Protein AF-A0AAE3DG14-F1 (afdb_monomer)

Foldseek 3Di:
DDDDPDDDDDDDDPPPPDPPDWDAQDPVQVLQLLLVALPDDCRLVVLLVVLVDDDDLVVQLVVSQVSNAFDKDACRGVNDHPWIWTQHDQGIWTDDPRYDIDDDGSSRSSVSCNVCSVVVNSDDPVRVVVVVVVVVVLVVVQVQVVVQVVVCVVVVPFQAQEDDPQKTKGKDVSQVVCCVLQVWDWDWDQHPPVGTIIMTMDTNVCVVVSLVSLVVPAAKDKDADPVVRDTGTGSPDHPHPPD

pLDDT: mean 83.71, std 17.63, range [30.28, 97.88]

Solvent-accessible surface area (backbone atoms only — not comparable to full-atom values): 14055 Å² total; per-residue (Å²): 137,84,85,82,84,72,82,84,79,84,83,80,80,80,76,74,80,74,73,85,75,73,59,66,80,49,73,67,38,53,49,56,39,58,41,61,38,48,76,49,88,67,32,46,58,53,54,53,57,58,67,72,48,95,72,53,67,62,57,44,16,55,49,48,46,63,66,43,37,74,50,68,45,71,37,36,40,84,64,35,88,78,8,31,32,40,35,32,100,73,24,42,36,39,38,40,83,78,30,69,70,48,76,38,42,37,51,57,49,37,55,50,53,52,49,27,51,75,66,66,59,37,48,53,73,68,54,43,53,53,49,53,51,50,52,52,52,51,50,49,52,42,50,52,52,48,55,50,48,56,54,39,68,79,36,74,95,40,50,56,47,38,61,58,87,69,24,30,38,25,50,52,66,49,18,64,68,42,21,75,80,71,73,41,70,80,44,76,46,83,36,81,98,72,41,76,42,38,28,29,63,48,52,48,94,48,46,69,62,56,51,56,59,42,53,78,82,41,68,62,44,71,53,72,43,84,91,74,77,46,85,45,72,14,56,38,66,30,64,63,69,81,126

Secondary structure (DSSP, 8-state):
-----PPP-PPP--------------HHHHHHHHHTTTSSTTHHHHHHHHTTS---HHHHHHHHHHHH-SEEEES-STT-TT-EEEEETTEEEEE-TTS--EEE-HHHHHHHHHHHHHTT-SS-HHHHHHHHHHHHHHHHHHHHHHHHHHHHHHSTTS---EEETTEEEEEHHHHHHHHHHHT---EEEEETTTEEEEEEEEEGGGHHHHHHHHHHHS--EEEEETTTTEEEEESS-------

Sequence (243 aa):
MKDLSLPRKEYHSDMAAVPETGRFITGDEIAASLANGSGFEGGKARIYEFFQTPHTPKESADFLKKEYGIGGRTHAVSRESGSYEDHGSKGITLRKTGCADVQMNWSKVASRISELIRTNRYFTPDEQAAYDKAMEQDALRNAVYNDYNDVKAAHPDEIVLYQVGDFFELYGEDARAVADDLSLELTRRNLEGAGRVTMCGFPANELGEYVEKLREKHRIRTAWDEEKEEWYFSVVDVVAVLT

Structure (mmCIF, N/CA/C/O backbone):
data_AF-A0AAE3DG14-F1
#
_entry.id   AF-A0AAE3DG14-F1
#
loop_
_atom_site.group_PDB
_atom_site.id
_atom_site.type_symbol
_atom_site.label_atom_id
_atom_site.label_alt_id
_atom_site.label_comp_id
_atom_site.label_asym_id
_atom_site.label_entity_id
_atom_site.label_seq_id
_atom_site.pdbx_PDB_ins_code
_atom_site.Cartn_x
_atom_site.Cartn_y
_atom_site.Cartn_z
_atom_site.occupancy
_atom_site.B_iso_or_equiv
_atom_site.auth_seq_id
_atom_site.auth_comp_id
_atom_site.auth_asym_id
_atom_site.auth_atom_id
_atom_site.pdbx_PDB_model_num
ATOM 1 N N . MET A 1 1 ? 83.641 8.355 -18.522 1.00 46.03 1 MET A N 1
ATOM 2 C CA . MET A 1 1 ? 82.164 8.408 -18.497 1.00 46.03 1 MET A CA 1
ATOM 3 C C . MET A 1 1 ? 81.689 8.476 -19.938 1.00 46.03 1 MET A C 1
ATOM 5 O O . MET A 1 1 ? 82.072 9.413 -20.622 1.00 46.03 1 MET A O 1
ATOM 9 N N . LYS A 1 2 ? 80.998 7.443 -20.439 1.00 53.78 2 LYS A N 1
ATOM 10 C CA . LYS A 1 2 ? 80.397 7.441 -21.783 1.00 53.78 2 LYS A CA 1
ATOM 11 C C . LYS A 1 2 ? 78.941 7.861 -21.622 1.00 53.78 2 LYS A C 1
ATOM 13 O O . LYS A 1 2 ? 78.200 7.191 -20.912 1.00 53.78 2 LYS A O 1
ATOM 18 N N . ASP A 1 3 ? 78.607 8.991 -22.222 1.00 56.12 3 ASP A N 1
ATOM 19 C CA . ASP A 1 3 ? 77.282 9.597 -22.194 1.00 56.12 3 ASP A CA 1
ATOM 20 C C . ASP A 1 3 ? 76.300 8.734 -23.008 1.00 56.12 3 ASP A C 1
ATOM 22 O O . ASP A 1 3 ? 76.595 8.360 -24.146 1.00 56.12 3 ASP A O 1
ATOM 26 N N . LEU A 1 4 ? 75.175 8.341 -22.406 1.00 61.09 4 LEU A N 1
ATOM 27 C CA . LEU A 1 4 ? 74.156 7.488 -23.028 1.00 61.09 4 LEU A CA 1
ATOM 28 C C . LEU A 1 4 ? 73.087 8.378 -23.674 1.00 61.09 4 LEU A C 1
ATOM 30 O O . LEU A 1 4 ? 72.027 8.610 -23.096 1.00 61.09 4 LEU A O 1
ATOM 34 N N . SER A 1 5 ? 73.345 8.865 -24.889 1.00 68.00 5 SER A N 1
ATOM 35 C CA . SER A 1 5 ? 72.339 9.567 -25.692 1.00 68.00 5 SER A CA 1
ATOM 36 C C . SER A 1 5 ? 71.412 8.572 -26.402 1.00 68.00 5 SER A C 1
ATOM 38 O O . SER A 1 5 ? 71.561 8.261 -27.583 1.00 68.00 5 SER A O 1
ATOM 40 N N . LEU A 1 6 ? 70.429 8.040 -25.674 1.00 71.50 6 LEU A N 1
ATOM 41 C CA . LEU A 1 6 ? 69.348 7.282 -26.305 1.00 71.50 6 LEU A CA 1
ATOM 42 C C . LEU A 1 6 ? 68.326 8.247 -26.933 1.00 71.50 6 LEU A C 1
ATOM 44 O O . LEU A 1 6 ? 67.883 9.183 -26.260 1.00 71.50 6 LEU A O 1
ATOM 48 N N . PRO A 1 7 ? 67.925 8.039 -28.202 1.00 70.62 7 PRO A N 1
ATOM 49 C CA . PRO A 1 7 ? 66.930 8.880 -28.847 1.00 70.62 7 PRO A CA 1
ATOM 50 C C . PRO A 1 7 ? 65.567 8.700 -28.177 1.00 70.62 7 PRO A C 1
ATOM 52 O O . PRO A 1 7 ? 65.123 7.585 -27.887 1.00 70.62 7 PRO A O 1
ATOM 55 N N . ARG A 1 8 ? 64.899 9.825 -27.924 1.00 67.69 8 ARG A N 1
ATOM 56 C CA . ARG A 1 8 ? 63.583 9.869 -27.292 1.00 67.69 8 ARG A CA 1
ATOM 57 C C . ARG A 1 8 ? 62.559 9.264 -28.255 1.00 67.69 8 ARG A C 1
ATOM 59 O O . ARG A 1 8 ? 62.394 9.749 -29.369 1.00 67.69 8 ARG A O 1
ATOM 66 N N . LYS A 1 9 ? 61.901 8.184 -27.834 1.00 73.94 9 LYS A N 1
ATOM 67 C CA . LYS A 1 9 ? 60.849 7.524 -28.610 1.00 73.94 9 LYS A CA 1
ATOM 68 C C . LYS A 1 9 ? 59.532 8.247 -28.341 1.00 73.94 9 LYS A C 1
ATOM 70 O O . LYS A 1 9 ? 59.025 8.189 -27.222 1.00 73.94 9 LYS A O 1
ATOM 75 N N . GLU A 1 10 ? 59.021 8.964 -29.333 1.00 65.50 10 GLU A N 1
ATOM 76 C CA . GLU A 1 10 ? 57.690 9.565 -29.261 1.00 65.50 10 GLU A CA 1
ATOM 77 C C . GLU A 1 10 ? 56.638 8.461 -29.391 1.00 65.50 10 GLU A C 1
ATOM 79 O O . GLU A 1 10 ? 56.657 7.660 -30.327 1.00 65.50 10 GLU A O 1
ATOM 84 N N . TYR A 1 11 ? 55.759 8.381 -28.395 1.00 65.62 11 TYR A N 1
ATOM 85 C CA . TYR A 1 11 ? 54.591 7.513 -28.415 1.00 65.62 11 TYR A CA 1
ATOM 86 C C . TYR A 1 11 ? 53.390 8.373 -28.789 1.00 65.62 11 TYR A C 1
ATOM 88 O O . TYR A 1 11 ? 53.024 9.281 -28.045 1.00 65.62 11 TYR A O 1
ATOM 96 N N . HIS A 1 12 ? 52.775 8.073 -29.927 1.00 65.69 12 HIS A N 1
ATOM 97 C CA . HIS A 1 12 ? 51.471 8.606 -30.296 1.00 65.69 12 HIS A CA 1
ATOM 98 C C . HIS A 1 12 ? 50.426 7.535 -29.984 1.00 65.69 12 HIS A C 1
ATOM 100 O O . HIS A 1 12 ? 50.570 6.390 -30.413 1.00 65.69 12 HIS A O 1
ATOM 106 N N . SER A 1 13 ? 49.400 7.881 -29.203 1.00 64.88 13 SER A N 1
ATOM 107 C CA . SER A 1 13 ? 48.199 7.054 -29.118 1.00 64.88 13 SER A CA 1
ATOM 108 C C . SER A 1 13 ? 47.251 7.506 -30.220 1.00 64.88 13 SER A C 1
ATOM 110 O O . SER A 1 13 ? 46.653 8.579 -30.114 1.00 64.88 13 SER A O 1
ATOM 112 N N . ASP A 1 14 ? 47.085 6.694 -31.257 1.00 67.94 14 ASP A N 1
ATOM 113 C CA . ASP A 1 14 ? 45.924 6.836 -32.124 1.00 67.94 14 ASP A CA 1
ATOM 114 C C . ASP A 1 14 ? 44.712 6.410 -31.294 1.00 67.94 14 ASP A C 1
ATOM 116 O O . ASP A 1 14 ? 44.492 5.225 -31.038 1.00 67.94 14 ASP A O 1
ATOM 120 N N . MET A 1 15 ? 43.965 7.389 -30.779 1.00 65.50 15 MET A N 1
ATOM 121 C CA . MET A 1 15 ? 42.672 7.135 -30.152 1.00 65.50 15 MET A CA 1
ATOM 122 C C . MET A 1 15 ? 41.780 6.521 -31.228 1.00 65.50 15 MET A C 1
ATOM 124 O O . MET A 1 15 ? 41.302 7.229 -32.114 1.00 65.50 15 MET A O 1
ATOM 128 N N . ALA A 1 16 ? 41.598 5.199 -31.192 1.00 70.25 16 ALA A N 1
ATOM 129 C CA . ALA A 1 16 ? 40.664 4.521 -32.073 1.00 70.25 16 ALA A CA 1
ATOM 130 C C . ALA A 1 16 ? 39.295 5.193 -31.913 1.00 70.25 16 ALA A C 1
ATOM 132 O O . ALA A 1 16 ? 38.752 5.239 -30.806 1.00 70.25 16 ALA A O 1
ATOM 133 N N . ALA A 1 17 ? 38.769 5.760 -33.000 1.00 66.56 17 ALA A N 1
ATOM 134 C CA . ALA A 1 17 ? 37.446 6.358 -32.997 1.00 66.56 17 ALA A CA 1
ATOM 135 C C . ALA A 1 17 ? 36.445 5.271 -32.592 1.00 66.56 17 ALA A C 1
ATOM 137 O O . ALA A 1 17 ? 36.254 4.290 -33.315 1.00 66.56 17 ALA A O 1
ATOM 138 N N . VAL A 1 18 ? 35.855 5.415 -31.404 1.00 62.72 18 VAL A N 1
ATOM 139 C CA . VAL A 1 18 ? 34.768 4.544 -30.966 1.00 62.72 18 VAL A CA 1
ATOM 140 C C . VAL A 1 18 ? 33.638 4.756 -31.974 1.00 62.72 18 VAL A C 1
ATOM 142 O O . VAL A 1 18 ? 33.253 5.909 -32.184 1.00 62.72 18 VAL A O 1
ATOM 145 N N . PRO A 1 19 ? 33.144 3.705 -32.654 1.00 61.31 19 PRO A N 1
ATOM 146 C CA . PRO A 1 19 ? 32.059 3.869 -33.611 1.00 61.31 19 PRO A CA 1
ATOM 147 C C . PRO A 1 19 ? 30.872 4.532 -32.913 1.00 61.31 19 PRO A C 1
ATOM 149 O O . PRO A 1 19 ? 30.590 4.216 -31.755 1.00 61.31 19 PRO A O 1
ATOM 152 N N . GLU A 1 20 ? 30.180 5.442 -33.602 1.00 61.69 20 GLU A N 1
ATOM 153 C CA . GLU A 1 20 ? 28.949 6.039 -33.086 1.00 61.69 20 GLU A CA 1
ATOM 154 C C . GLU A 1 20 ? 27.927 4.920 -32.845 1.00 61.69 20 GLU A C 1
ATOM 156 O O . GLU A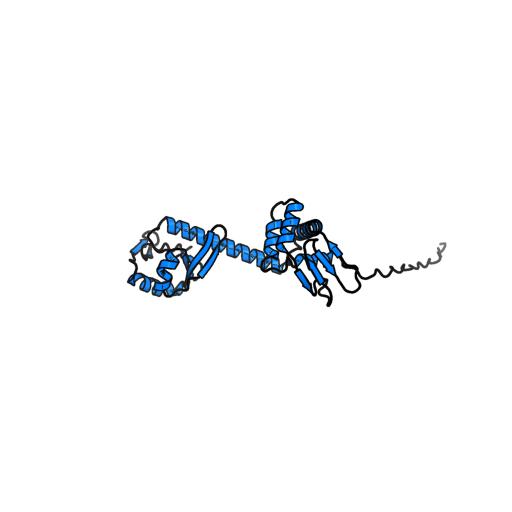 1 20 ? 27.264 4.434 -33.762 1.00 61.69 20 GLU A O 1
ATOM 161 N N . THR A 1 21 ? 27.823 4.450 -31.602 1.00 62.59 21 THR A N 1
ATOM 162 C CA . THR A 1 21 ? 26.746 3.556 -31.189 1.00 62.59 21 THR A CA 1
ATOM 163 C C . THR A 1 21 ? 25.443 4.322 -31.350 1.00 62.59 21 THR A C 1
ATOM 165 O O . THR A 1 21 ? 25.214 5.306 -30.646 1.00 62.59 21 THR A O 1
ATOM 168 N N . GLY A 1 22 ? 24.598 3.885 -32.288 1.00 72.44 22 GLY A N 1
ATOM 169 C CA . GLY A 1 22 ? 23.254 4.432 -32.46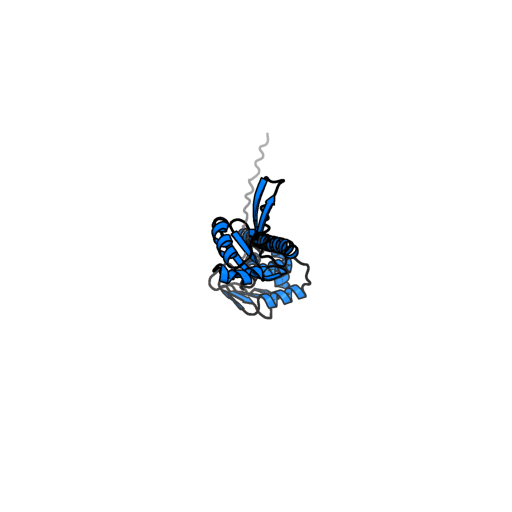0 1.00 72.44 22 GLY A CA 1
ATOM 170 C C . GLY A 1 22 ? 22.485 4.444 -31.135 1.00 72.44 22 GLY A C 1
ATOM 171 O O . GLY A 1 22 ? 22.757 3.638 -30.243 1.00 72.44 22 GLY A O 1
ATOM 172 N N . ARG A 1 23 ? 21.535 5.375 -30.984 1.00 84.31 23 ARG A N 1
ATOM 173 C CA . ARG A 1 23 ? 20.743 5.502 -29.750 1.00 84.31 23 ARG A CA 1
ATOM 174 C C . ARG A 1 23 ? 20.035 4.170 -29.454 1.00 84.31 23 ARG A C 1
ATOM 176 O O . ARG A 1 23 ? 19.433 3.562 -30.337 1.00 84.31 23 ARG A O 1
ATOM 183 N N . PHE A 1 24 ? 20.099 3.714 -28.207 1.00 90.69 24 PHE A N 1
ATOM 184 C CA . PHE A 1 24 ? 19.393 2.523 -27.735 1.00 90.69 24 PHE A CA 1
ATOM 185 C C . PHE A 1 24 ? 18.803 2.770 -26.345 1.00 90.69 24 PHE A C 1
ATOM 187 O O . PHE A 1 24 ? 19.199 3.709 -25.654 1.00 90.69 24 PHE A O 1
ATOM 194 N N . ILE A 1 25 ? 17.830 1.946 -25.952 1.00 93.25 25 ILE A N 1
ATOM 195 C CA . ILE A 1 25 ? 17.260 1.970 -24.602 1.00 93.25 25 ILE A CA 1
ATOM 196 C C . ILE A 1 25 ? 18.164 1.137 -23.687 1.00 93.25 25 ILE A C 1
ATOM 198 O O . ILE A 1 25 ? 18.341 -0.065 -23.893 1.00 93.25 25 ILE A O 1
ATOM 202 N N . THR A 1 26 ? 18.752 1.783 -22.688 1.00 94.31 26 THR A N 1
ATOM 203 C CA . THR A 1 26 ? 19.715 1.188 -21.756 1.00 94.31 26 THR A CA 1
ATOM 204 C C . THR A 1 26 ? 19.048 0.323 -20.681 1.00 94.31 26 THR A C 1
ATOM 206 O O . THR A 1 26 ? 17.845 0.396 -20.430 1.00 94.31 26 THR A O 1
ATOM 209 N N . GLY A 1 27 ? 19.849 -0.506 -20.002 1.00 93.44 27 GLY A N 1
ATOM 210 C CA . GLY A 1 27 ? 19.376 -1.319 -18.879 1.00 93.44 27 GLY A CA 1
ATOM 211 C C . GLY A 1 27 ? 18.807 -0.488 -17.728 1.00 93.44 27 GLY A C 1
ATOM 212 O O . GLY A 1 27 ? 17.782 -0.873 -17.167 1.00 93.44 27 GLY A O 1
ATOM 213 N N . ASP A 1 28 ? 19.425 0.656 -17.425 1.00 93.00 28 ASP A N 1
ATOM 214 C CA . ASP A 1 28 ? 18.963 1.562 -16.371 1.00 93.00 28 ASP A CA 1
ATOM 215 C C . ASP A 1 28 ? 17.667 2.282 -16.752 1.00 93.00 28 ASP A C 1
ATOM 217 O O . ASP A 1 28 ? 16.802 2.470 -15.902 1.00 93.00 28 ASP A O 1
ATOM 221 N N . GLU A 1 29 ? 17.467 2.608 -18.031 1.00 95.06 29 GLU A N 1
ATOM 222 C CA . GLU A 1 29 ? 16.189 3.147 -18.509 1.00 95.06 29 GLU A CA 1
ATOM 223 C C . GLU A 1 29 ? 15.052 2.133 -18.383 1.00 95.06 29 GLU A C 1
ATOM 225 O O . GLU A 1 29 ? 13.954 2.483 -17.950 1.00 95.06 29 GLU A O 1
ATOM 230 N N . ILE A 1 30 ? 15.318 0.865 -18.713 1.00 95.88 30 ILE A N 1
ATOM 231 C CA . ILE A 1 30 ? 14.354 -0.222 -18.509 1.00 95.88 30 ILE A CA 1
ATOM 232 C C . ILE A 1 30 ? 14.044 -0.365 -17.015 1.00 95.88 30 ILE A C 1
ATOM 234 O O . ILE A 1 30 ? 12.879 -0.464 -16.639 1.00 95.88 30 ILE A O 1
ATOM 238 N N . ALA A 1 31 ? 15.076 -0.372 -16.167 1.00 95.88 31 ALA A N 1
ATOM 239 C CA . ALA A 1 31 ? 14.922 -0.474 -14.720 1.00 95.88 31 ALA A CA 1
ATOM 240 C C . ALA A 1 31 ? 14.071 0.670 -14.155 1.00 95.88 31 ALA A C 1
ATOM 242 O O . ALA A 1 31 ? 13.126 0.411 -13.416 1.00 95.88 31 ALA A O 1
ATOM 243 N N . ALA A 1 32 ? 14.356 1.910 -14.559 1.00 94.12 32 ALA A N 1
ATOM 244 C CA . ALA A 1 32 ? 13.599 3.085 -14.149 1.00 94.12 32 ALA A CA 1
ATOM 245 C C . ALA A 1 32 ? 12.132 3.010 -14.598 1.00 94.12 32 ALA A C 1
ATOM 247 O O . ALA A 1 32 ? 11.248 3.355 -13.820 1.00 94.12 32 ALA A O 1
ATOM 248 N N . SER A 1 33 ? 11.859 2.520 -15.816 1.00 94.88 33 SER A N 1
ATOM 249 C CA . SER A 1 33 ? 10.485 2.321 -16.302 1.00 94.88 33 SER A CA 1
ATOM 250 C C . SER A 1 33 ? 9.725 1.329 -15.420 1.00 94.88 33 SER A C 1
ATOM 252 O O . SER A 1 33 ? 8.648 1.648 -14.921 1.00 94.88 33 SER A O 1
ATOM 254 N N . LEU A 1 34 ? 10.321 0.158 -15.156 1.00 95.69 34 LEU A N 1
ATOM 255 C CA . LEU A 1 34 ? 9.708 -0.903 -14.349 1.00 95.69 34 LEU A CA 1
ATOM 256 C C . LEU A 1 34 ? 9.521 -0.498 -12.881 1.00 95.69 34 LEU A C 1
ATOM 258 O O . LEU A 1 34 ? 8.508 -0.842 -12.276 1.00 95.69 34 LEU A O 1
ATOM 262 N N . ALA A 1 35 ? 10.457 0.270 -12.322 1.00 95.31 35 ALA A N 1
ATOM 263 C CA . ALA A 1 35 ? 10.373 0.801 -10.965 1.00 95.31 35 ALA A CA 1
ATOM 264 C C . ALA A 1 35 ? 9.209 1.793 -10.773 1.00 95.31 35 ALA A C 1
ATOM 266 O O . ALA A 1 35 ? 8.832 2.076 -9.642 1.00 95.31 35 ALA A O 1
ATOM 267 N N . ASN A 1 36 ? 8.569 2.293 -11.837 1.00 92.56 36 ASN A N 1
ATOM 268 C CA . ASN A 1 36 ? 7.348 3.102 -11.709 1.00 92.56 36 ASN A CA 1
ATOM 269 C C . ASN A 1 36 ? 6.086 2.264 -11.403 1.00 92.56 36 ASN A C 1
ATOM 271 O O . ASN A 1 36 ? 4.989 2.822 -11.319 1.00 92.56 36 ASN A O 1
ATOM 275 N N . GLY A 1 37 ? 6.210 0.938 -11.274 1.00 94.00 37 GLY A N 1
ATOM 276 C CA . GLY A 1 37 ? 5.105 0.026 -10.971 1.00 94.00 37 GLY A CA 1
ATOM 277 C C . GLY A 1 37 ? 4.084 -0.099 -12.105 1.00 94.00 37 GLY A C 1
ATOM 278 O O . GLY A 1 37 ? 4.352 0.277 -13.246 1.00 94.00 37 GLY A O 1
ATOM 279 N N . SER A 1 38 ? 2.893 -0.619 -11.800 1.00 93.38 38 SER A N 1
ATOM 280 C CA . SER A 1 38 ? 1.833 -0.884 -12.788 1.00 93.38 38 SER A CA 1
ATOM 281 C C . SER A 1 38 ? 1.088 0.358 -13.287 1.00 93.38 38 SER A C 1
ATOM 283 O O . SER A 1 38 ? 0.399 0.290 -14.298 1.00 93.38 38 SER A O 1
ATOM 285 N N . GLY A 1 39 ? 1.228 1.500 -12.608 1.00 89.56 39 GLY A N 1
ATOM 286 C CA . GLY A 1 39 ? 0.459 2.717 -12.899 1.00 89.56 39 GLY A CA 1
ATOM 287 C C . GLY A 1 39 ? -0.926 2.761 -12.240 1.00 89.56 39 GLY A C 1
ATOM 288 O O . GLY A 1 39 ? -1.592 3.788 -12.320 1.00 89.56 39 GLY A O 1
ATOM 289 N N . PHE A 1 40 ? -1.338 1.695 -11.546 1.00 91.31 40 PHE A N 1
ATOM 290 C CA . PHE A 1 40 ? -2.517 1.704 -10.679 1.00 91.31 40 PHE A CA 1
ATOM 291 C C . PHE A 1 40 ? -2.181 2.220 -9.280 1.00 91.31 40 PHE A C 1
ATOM 293 O O . PHE A 1 40 ? -1.075 2.017 -8.771 1.00 91.31 40 PHE A O 1
ATOM 300 N N . GLU A 1 41 ? -3.171 2.826 -8.625 1.00 90.62 41 GLU A N 1
ATOM 301 C CA . GLU A 1 41 ? -3.070 3.237 -7.225 1.00 90.62 41 GLU A CA 1
ATOM 302 C C . GLU A 1 41 ? -2.707 2.038 -6.331 1.00 90.62 41 GLU A C 1
ATOM 304 O O . GLU A 1 41 ? -3.275 0.944 -6.446 1.00 90.62 41 GLU A O 1
ATOM 309 N N . GLY A 1 42 ? -1.679 2.217 -5.497 1.00 90.94 42 GLY A N 1
ATOM 310 C CA . GLY A 1 42 ? -1.107 1.162 -4.654 1.00 90.94 42 GLY A CA 1
ATOM 311 C C . GLY A 1 42 ? -0.430 0.008 -5.410 1.00 90.94 42 GLY A C 1
ATOM 312 O O . GLY A 1 42 ? 0.109 -0.895 -4.777 1.00 90.94 42 GLY A O 1
ATOM 313 N N . GLY A 1 43 ? -0.414 0.010 -6.748 1.00 94.25 43 GLY A N 1
ATOM 314 C CA . GLY A 1 43 ? 0.094 -1.113 -7.543 1.00 94.25 43 GLY A CA 1
ATOM 315 C C . GLY A 1 43 ? 1.587 -1.358 -7.364 1.00 94.25 43 GLY A C 1
ATOM 316 O O . GLY A 1 43 ? 2.039 -2.498 -7.331 1.00 94.25 43 GLY A O 1
ATOM 317 N N . LYS A 1 44 ? 2.363 -0.292 -7.145 1.00 95.25 44 LYS A N 1
ATOM 318 C CA . LYS A 1 44 ? 3.789 -0.411 -6.829 1.00 95.25 44 LYS A CA 1
ATOM 319 C C . LYS A 1 44 ? 4.028 -1.164 -5.514 1.00 95.25 44 LYS A C 1
ATOM 321 O O . LYS A 1 44 ? 4.866 -2.061 -5.498 1.00 95.25 44 LYS A O 1
ATOM 326 N N . ALA A 1 45 ? 3.263 -0.847 -4.466 1.00 94.69 45 ALA A N 1
ATOM 327 C CA . ALA A 1 45 ? 3.333 -1.527 -3.172 1.00 94.69 45 ALA A CA 1
ATOM 328 C C . ALA A 1 45 ? 2.890 -2.993 -3.278 1.00 94.69 45 ALA A C 1
ATOM 330 O O . ALA A 1 45 ? 3.621 -3.866 -2.831 1.00 94.69 45 ALA A O 1
ATOM 331 N N . ARG A 1 46 ? 1.781 -3.283 -3.978 1.00 95.44 46 ARG A N 1
ATOM 332 C CA . ARG A 1 46 ? 1.326 -4.669 -4.211 1.00 95.44 46 ARG A CA 1
ATOM 333 C C . ARG A 1 46 ? 2.359 -5.523 -4.943 1.00 95.44 46 ARG A C 1
ATOM 335 O O . ARG A 1 46 ? 2.540 -6.689 -4.613 1.00 95.44 46 ARG A O 1
ATOM 342 N N . ILE A 1 47 ? 3.037 -4.958 -5.947 1.00 97.25 47 ILE A N 1
ATOM 343 C CA . ILE A 1 47 ? 4.133 -5.656 -6.633 1.00 97.25 47 ILE A CA 1
ATOM 344 C C . ILE A 1 47 ? 5.274 -5.923 -5.656 1.00 97.25 47 ILE A C 1
ATOM 346 O O . ILE A 1 47 ? 5.776 -7.039 -5.610 1.00 97.25 47 ILE A O 1
ATOM 350 N N . TYR A 1 48 ? 5.686 -4.917 -4.887 1.00 96.44 48 TYR A N 1
ATOM 351 C CA . TYR A 1 48 ? 6.756 -5.083 -3.912 1.00 96.44 48 TYR A CA 1
ATOM 352 C C . TYR A 1 48 ? 6.434 -6.188 -2.901 1.00 96.44 48 TYR A C 1
ATOM 354 O O . TYR A 1 48 ? 7.223 -7.115 -2.760 1.00 96.44 48 TYR A O 1
ATOM 362 N N . GLU A 1 49 ? 5.250 -6.130 -2.289 1.00 94.88 49 GLU A N 1
ATOM 363 C CA . GLU A 1 49 ? 4.735 -7.100 -1.321 1.00 94.88 49 GLU A CA 1
ATOM 364 C C . GLU A 1 49 ? 4.685 -8.521 -1.894 1.00 94.88 49 GLU A C 1
ATOM 366 O O . GLU A 1 49 ? 5.226 -9.443 -1.289 1.00 94.88 49 GLU A O 1
ATOM 371 N N . PHE A 1 50 ? 4.121 -8.698 -3.095 1.00 96.69 50 PHE A N 1
ATOM 372 C CA . PHE A 1 50 ? 4.060 -10.004 -3.754 1.00 96.69 50 PHE A CA 1
ATOM 373 C C . PHE A 1 50 ? 5.454 -10.631 -3.881 1.00 96.69 50 PHE A C 1
ATOM 375 O O . PHE A 1 50 ? 5.666 -11.791 -3.553 1.00 96.69 50 PHE A O 1
ATOM 382 N N . PHE A 1 51 ? 6.452 -9.856 -4.302 1.00 96.50 51 PHE A N 1
ATOM 383 C CA . PHE A 1 51 ? 7.812 -10.368 -4.480 1.00 96.50 51 PHE A CA 1
ATOM 384 C C . PHE A 1 51 ? 8.604 -10.550 -3.171 1.00 96.50 51 PHE A C 1
ATOM 386 O O . PHE A 1 51 ? 9.737 -11.033 -3.242 1.00 96.50 51 PHE A O 1
ATOM 393 N N . GLN A 1 52 ? 8.038 -10.230 -2.000 1.00 92.69 52 GLN A N 1
ATOM 394 C CA . GLN A 1 52 ? 8.651 -10.573 -0.709 1.00 92.69 52 GLN A CA 1
ATOM 395 C C . GLN A 1 52 ? 8.570 -12.068 -0.400 1.00 92.69 52 GLN A C 1
ATOM 397 O O . GLN A 1 52 ? 9.398 -12.589 0.350 1.00 92.69 52 GLN A O 1
ATOM 402 N N . THR A 1 53 ? 7.602 -12.779 -0.987 1.00 93.56 53 THR A N 1
ATOM 403 C CA . THR A 1 53 ? 7.474 -14.227 -0.819 1.00 93.56 53 THR A CA 1
ATOM 404 C C . THR A 1 53 ? 8.004 -14.996 -2.034 1.00 93.56 53 THR A C 1
ATOM 406 O O . THR A 1 53 ? 7.965 -14.495 -3.161 1.00 93.56 53 THR A O 1
ATOM 409 N N . PRO A 1 54 ? 8.538 -16.221 -1.855 1.00 93.50 54 PRO A N 1
ATOM 410 C CA . PRO A 1 54 ? 8.999 -17.027 -2.979 1.00 93.50 54 PRO A CA 1
ATOM 411 C C . PRO A 1 54 ? 7.848 -17.418 -3.915 1.00 93.50 54 PRO A C 1
ATOM 413 O O . PRO A 1 54 ? 6.850 -17.987 -3.479 1.00 93.50 54 PRO A O 1
ATOM 416 N N . HIS A 1 55 ? 8.036 -17.194 -5.216 1.00 94.81 55 HIS A N 1
ATOM 417 C CA . HIS A 1 55 ? 7.077 -17.553 -6.261 1.00 94.81 55 HIS A CA 1
ATOM 418 C C . HIS A 1 55 ? 7.759 -18.232 -7.442 1.00 94.81 55 HIS A C 1
ATOM 420 O O . HIS A 1 55 ? 8.935 -18.000 -7.738 1.00 94.81 55 HIS A O 1
ATOM 426 N N . THR A 1 56 ? 7.003 -19.054 -8.165 1.00 95.81 56 THR A N 1
ATOM 427 C CA . THR A 1 56 ? 7.468 -19.598 -9.439 1.00 95.81 56 THR A CA 1
ATOM 428 C C . THR A 1 56 ? 7.485 -18.509 -10.521 1.00 95.81 56 THR A C 1
ATOM 430 O O . THR A 1 56 ? 6.658 -17.593 -10.503 1.00 95.81 56 THR A O 1
ATOM 433 N N . PRO A 1 57 ? 8.346 -18.628 -11.553 1.00 94.38 57 PRO A N 1
ATOM 434 C CA . PRO A 1 57 ? 8.372 -17.665 -12.658 1.00 94.38 57 PRO A CA 1
ATOM 435 C C . PRO A 1 57 ? 7.026 -17.492 -13.374 1.00 94.38 57 PRO A C 1
ATOM 437 O O . PRO A 1 57 ? 6.763 -16.437 -13.950 1.00 94.38 57 PRO A O 1
ATOM 440 N N . LYS A 1 58 ? 6.179 -18.531 -13.360 1.00 95.88 58 LYS A N 1
ATOM 441 C CA . LYS A 1 58 ? 4.836 -18.486 -13.939 1.00 95.88 58 LYS A CA 1
ATOM 442 C C . LYS A 1 58 ? 3.888 -17.652 -13.082 1.00 95.88 58 LYS A C 1
ATOM 444 O O . LYS A 1 58 ? 3.233 -16.771 -13.623 1.00 95.88 58 LYS A O 1
ATOM 449 N N . GLU A 1 59 ? 3.856 -17.885 -11.772 1.00 97.50 59 GLU A N 1
ATOM 450 C CA . GLU A 1 59 ? 3.014 -17.118 -10.845 1.00 97.50 59 GLU A CA 1
ATOM 451 C C . GLU A 1 59 ? 3.372 -15.634 -10.872 1.00 97.50 59 GLU A C 1
ATOM 453 O O . GLU A 1 59 ? 2.483 -14.799 -11.007 1.00 97.50 59 GLU A O 1
ATOM 458 N N . SER A 1 60 ? 4.667 -15.300 -10.852 1.00 97.50 60 SER A N 1
ATOM 459 C CA . SER A 1 60 ? 5.114 -13.910 -10.963 1.00 97.50 60 SER A CA 1
ATOM 460 C C . SER A 1 60 ? 4.710 -13.268 -12.292 1.00 97.50 60 SER A C 1
ATOM 462 O O . SER A 1 60 ? 4.284 -12.116 -12.320 1.00 97.50 60 SER A O 1
ATOM 464 N N . ALA A 1 61 ? 4.816 -14.001 -13.404 1.00 97.38 61 ALA A N 1
ATOM 465 C CA . ALA A 1 61 ? 4.406 -13.504 -14.714 1.00 97.38 61 ALA A CA 1
ATOM 466 C C . ALA A 1 61 ? 2.884 -13.290 -14.806 1.00 97.38 61 ALA A C 1
ATOM 468 O O . ALA A 1 61 ? 2.441 -12.259 -15.316 1.00 97.38 61 ALA A O 1
ATOM 469 N N . ASP A 1 62 ? 2.091 -14.239 -14.307 1.00 97.81 62 ASP A N 1
ATOM 470 C CA . ASP A 1 62 ? 0.627 -14.177 -14.322 1.00 97.81 62 ASP A CA 1
ATOM 471 C C . ASP A 1 62 ? 0.101 -13.070 -13.392 1.00 97.81 62 ASP A C 1
ATOM 473 O O . ASP A 1 62 ? -0.801 -12.321 -13.779 1.00 97.81 62 ASP A O 1
ATOM 477 N N . PHE A 1 63 ? 0.709 -12.906 -12.211 1.00 97.88 63 PHE A N 1
ATOM 478 C CA . PHE A 1 63 ? 0.427 -11.801 -11.294 1.00 97.88 63 PHE A CA 1
ATOM 479 C C . PHE A 1 63 ? 0.689 -10.450 -11.961 1.00 97.88 63 PHE A C 1
ATOM 481 O O . PHE A 1 63 ? -0.222 -9.629 -12.051 1.00 97.88 63 PHE A O 1
ATOM 488 N N . LEU A 1 64 ? 1.894 -10.237 -12.504 1.00 97.75 64 LEU A N 1
ATOM 489 C CA . LEU A 1 64 ? 2.250 -8.969 -13.146 1.00 97.75 64 LEU A CA 1
ATOM 490 C C . LEU A 1 64 ? 1.356 -8.660 -14.346 1.00 97.75 64 LEU A C 1
ATOM 492 O O . LEU A 1 64 ? 0.932 -7.523 -14.518 1.00 97.75 64 LEU A O 1
ATOM 496 N N . LYS A 1 65 ? 1.005 -9.671 -15.144 1.00 96.94 65 LYS A N 1
ATOM 497 C CA . LYS A 1 65 ? 0.065 -9.508 -16.256 1.00 96.94 65 LYS A CA 1
ATOM 498 C C . LYS A 1 65 ? -1.300 -9.001 -15.792 1.00 96.94 65 LYS A C 1
ATOM 500 O O . LYS A 1 65 ? -1.902 -8.173 -16.473 1.00 96.94 65 LYS A O 1
ATOM 505 N N . LYS A 1 66 ? -1.804 -9.505 -14.663 1.00 96.62 66 LYS A N 1
ATOM 506 C CA . LYS A 1 66 ? -3.068 -9.052 -14.071 1.00 96.62 66 LYS A CA 1
ATOM 507 C C . LYS A 1 66 ? -2.936 -7.652 -13.470 1.00 96.62 66 LYS A C 1
ATOM 509 O O . LYS A 1 66 ? -3.821 -6.832 -13.677 1.00 96.62 66 LYS A O 1
ATOM 514 N N . GLU A 1 67 ? -1.842 -7.399 -12.760 1.00 96.62 67 GLU A N 1
ATOM 515 C CA . GLU A 1 67 ? -1.576 -6.151 -12.041 1.00 96.62 67 GLU A CA 1
ATOM 516 C C . GLU A 1 67 ? -1.346 -4.964 -12.990 1.00 96.62 67 GLU A C 1
ATOM 518 O O . GLU A 1 67 ? -1.821 -3.869 -12.720 1.00 96.62 67 GLU A O 1
ATOM 523 N N . TYR A 1 68 ? -0.667 -5.171 -14.122 1.00 95.50 68 TYR A N 1
ATOM 524 C CA . TYR A 1 68 ? -0.499 -4.153 -15.168 1.00 95.50 68 TYR A CA 1
ATOM 525 C C . TYR A 1 68 ? -1.704 -4.052 -16.113 1.00 95.50 68 TYR A C 1
ATOM 527 O O . TYR A 1 68 ? -1.988 -2.981 -16.636 1.00 95.50 68 TYR A O 1
ATOM 535 N N . GLY A 1 69 ? -2.417 -5.150 -16.376 1.00 94.69 69 GLY A N 1
ATOM 536 C CA . GLY A 1 69 ? -3.555 -5.140 -17.295 1.00 94.69 69 GLY A CA 1
ATOM 537 C C . GLY A 1 69 ? -3.176 -4.752 -18.733 1.00 94.69 69 GLY A C 1
ATOM 538 O O . GLY A 1 69 ? -2.163 -5.202 -19.275 1.00 94.69 69 GLY A O 1
ATOM 539 N N . ILE A 1 70 ? -4.037 -3.962 -19.382 1.00 93.31 70 ILE A N 1
ATOM 540 C CA . ILE A 1 70 ? -3.810 -3.414 -20.725 1.00 93.31 70 ILE A CA 1
ATOM 541 C C . ILE A 1 70 ? -3.783 -1.898 -20.611 1.00 93.31 70 ILE A C 1
ATOM 543 O O . ILE A 1 70 ? -4.758 -1.296 -20.164 1.00 93.31 70 ILE A O 1
ATOM 547 N N . GLY A 1 71 ? -2.696 -1.292 -21.061 1.00 93.62 71 GLY A N 1
ATOM 548 C CA . GLY A 1 71 ? -2.502 0.138 -20.923 1.00 93.62 71 GLY A CA 1
ATOM 549 C C . GLY A 1 71 ? -1.115 0.569 -21.360 1.00 93.62 71 GLY A C 1
ATOM 550 O O . GLY A 1 71 ? -0.401 -0.142 -22.067 1.00 93.62 71 GLY A O 1
ATOM 551 N N . GLY A 1 72 ? -0.749 1.771 -20.949 1.00 92.88 72 GLY A N 1
ATOM 552 C CA . GLY A 1 72 ? 0.545 2.344 -21.245 1.00 92.88 72 GLY A CA 1
ATOM 553 C C . GLY A 1 72 ? 0.683 3.737 -20.660 1.00 92.88 72 GLY A C 1
ATOM 554 O O . GLY A 1 72 ? -0.279 4.313 -20.148 1.00 92.88 72 GLY A O 1
ATOM 555 N N . ARG A 1 73 ? 1.889 4.289 -20.738 1.00 92.38 73 ARG A N 1
ATOM 556 C CA . ARG A 1 73 ? 2.178 5.654 -20.298 1.00 92.38 73 ARG A CA 1
ATOM 557 C C . ARG A 1 73 ? 3.149 6.340 -21.246 1.00 92.38 73 ARG A C 1
ATOM 559 O O . ARG A 1 73 ? 3.981 5.702 -21.888 1.00 92.38 73 ARG A O 1
ATOM 566 N N . THR A 1 74 ? 3.037 7.659 -21.317 1.00 92.44 74 THR A N 1
ATOM 567 C CA . THR A 1 74 ? 3.966 8.514 -22.067 1.00 92.44 74 THR A CA 1
ATOM 568 C C . THR A 1 74 ? 5.125 8.946 -21.171 1.00 92.44 74 THR A C 1
ATOM 570 O O . THR A 1 74 ? 5.033 8.834 -19.949 1.00 92.44 74 THR A O 1
ATOM 573 N N . HIS A 1 75 ? 6.210 9.448 -21.765 1.00 91.56 75 HIS A N 1
ATOM 574 C CA . HIS A 1 75 ? 7.417 9.883 -21.048 1.00 91.56 75 HIS A CA 1
ATOM 575 C C . HIS A 1 75 ? 8.037 8.756 -20.198 1.00 91.56 75 HIS A C 1
ATOM 577 O O . HIS A 1 75 ? 8.650 9.002 -19.160 1.00 91.56 75 HIS A O 1
ATOM 583 N N . ALA A 1 76 ? 7.855 7.504 -20.624 1.00 89.19 76 ALA A N 1
ATOM 584 C CA . ALA A 1 76 ? 8.215 6.329 -19.836 1.00 89.19 76 ALA A CA 1
ATOM 585 C C . ALA A 1 76 ? 9.724 6.043 -19.819 1.00 89.19 76 ALA A C 1
ATOM 587 O O . ALA A 1 76 ? 10.235 5.466 -18.863 1.00 89.19 76 ALA A O 1
ATOM 588 N N . VAL A 1 77 ? 10.451 6.459 -20.862 1.00 91.19 77 VAL A N 1
ATOM 589 C CA . VAL A 1 77 ? 11.872 6.139 -21.035 1.00 91.19 77 VAL A CA 1
ATOM 590 C C . VAL A 1 77 ? 12.687 7.425 -20.938 1.00 91.19 77 VAL A C 1
ATOM 592 O O . VAL A 1 77 ? 12.522 8.336 -21.748 1.00 91.19 77 VAL A O 1
ATOM 595 N N . SER A 1 78 ? 13.550 7.528 -19.921 1.00 87.62 78 SER A N 1
ATOM 596 C CA . SER A 1 78 ? 14.339 8.740 -19.617 1.00 87.62 78 SER A CA 1
ATOM 597 C C . SER A 1 78 ? 13.525 10.032 -19.445 1.00 87.62 78 SER A C 1
ATOM 599 O O . SER A 1 78 ? 14.088 11.120 -19.525 1.00 87.62 78 SER A O 1
ATOM 601 N N . ARG A 1 79 ? 12.204 9.941 -19.224 1.00 86.38 79 ARG A N 1
ATOM 602 C CA . ARG A 1 79 ? 11.285 11.098 -19.218 1.00 86.38 79 ARG A CA 1
ATOM 603 C C . ARG A 1 79 ? 11.317 11.916 -20.517 1.00 86.38 79 ARG A C 1
ATOM 605 O O . ARG A 1 79 ? 10.893 13.068 -20.533 1.00 86.38 79 ARG A O 1
ATOM 612 N N . GLU A 1 80 ? 11.806 11.329 -21.611 1.00 87.75 80 GLU A N 1
ATOM 613 C CA . GLU A 1 80 ? 11.927 12.014 -22.897 1.00 87.75 80 GLU A CA 1
ATOM 614 C C . GLU A 1 80 ? 10.554 12.139 -23.569 1.00 87.75 80 GLU A C 1
ATOM 616 O O . GLU A 1 80 ? 9.777 11.177 -23.615 1.00 87.75 80 GLU A O 1
ATOM 621 N N . SER A 1 81 ? 10.265 13.318 -24.123 1.00 86.56 81 SER A N 1
ATOM 622 C CA . SER A 1 81 ? 9.055 13.566 -24.907 1.00 86.56 81 SER A CA 1
ATOM 623 C C . SER A 1 81 ? 8.988 12.635 -26.119 1.00 86.56 81 SER A C 1
ATOM 625 O O . SER A 1 81 ? 9.940 12.522 -26.889 1.00 86.56 81 SER A O 1
ATOM 627 N N . GLY A 1 82 ? 7.849 11.962 -26.298 1.00 85.31 82 GLY A N 1
ATOM 628 C CA . GLY A 1 82 ? 7.675 10.958 -27.354 1.00 85.31 82 GLY A CA 1
ATOM 629 C C . GLY A 1 82 ? 8.244 9.574 -27.018 1.00 85.31 82 GLY A C 1
ATOM 630 O O . GLY A 1 82 ? 8.315 8.722 -27.900 1.00 85.31 82 GLY A O 1
ATOM 631 N N . SER A 1 83 ? 8.635 9.324 -25.763 1.00 93.25 83 SER A N 1
ATOM 632 C CA . SER A 1 83 ? 8.843 7.959 -25.265 1.00 93.25 83 SER A CA 1
ATOM 633 C C . SER A 1 83 ? 7.552 7.364 -24.700 1.00 93.25 83 SER A C 1
ATOM 635 O O . SER A 1 83 ? 6.717 8.081 -24.141 1.00 93.25 83 SER A O 1
ATOM 637 N N . TYR A 1 84 ? 7.391 6.048 -24.834 1.00 94.44 84 TYR A N 1
ATOM 638 C CA . TYR A 1 84 ? 6.183 5.327 -24.434 1.00 94.44 84 TYR A CA 1
ATOM 639 C C . TYR A 1 84 ? 6.528 3.976 -23.806 1.00 94.44 84 TYR A C 1
ATOM 641 O O . TYR A 1 84 ? 7.488 3.317 -24.206 1.00 94.44 84 TYR A O 1
ATOM 649 N N . GLU A 1 85 ? 5.717 3.565 -22.839 1.00 95.88 85 GLU A N 1
ATOM 650 C CA . GLU A 1 85 ? 5.627 2.193 -22.344 1.00 95.88 85 GLU A CA 1
ATOM 651 C C . GLU A 1 85 ? 4.222 1.693 -22.646 1.00 95.88 85 GLU A C 1
ATOM 653 O O . GLU A 1 85 ? 3.252 2.340 -22.262 1.00 95.88 85 GLU A O 1
ATOM 658 N N . ASP A 1 86 ? 4.115 0.535 -23.282 1.00 95.62 86 ASP A N 1
ATOM 659 C CA . ASP A 1 86 ? 2.857 -0.166 -23.508 1.00 95.62 86 ASP A CA 1
ATOM 660 C C . ASP A 1 86 ? 2.908 -1.515 -22.813 1.00 95.62 86 ASP A C 1
ATOM 662 O O . ASP A 1 86 ? 3.882 -2.256 -22.951 1.00 95.62 86 ASP A O 1
ATOM 666 N N . HIS A 1 87 ? 1.847 -1.872 -22.108 1.00 95.00 87 HIS A N 1
ATOM 667 C CA . HIS A 1 87 ? 1.717 -3.165 -21.460 1.00 95.00 87 HIS A CA 1
ATOM 668 C C . HIS A 1 87 ? 0.400 -3.835 -21.847 1.00 95.00 87 HIS A C 1
ATOM 670 O O . HIS A 1 87 ? -0.640 -3.200 -22.015 1.00 95.00 87 HIS A O 1
ATOM 676 N N . GLY A 1 88 ? 0.453 -5.149 -22.044 1.00 93.50 88 GLY A N 1
ATOM 677 C CA . GLY A 1 88 ? -0.711 -5.927 -22.444 1.00 93.50 88 GLY A CA 1
ATOM 678 C C . GLY A 1 88 ? -0.459 -7.425 -22.390 1.00 93.50 88 GLY A C 1
ATOM 679 O O . GLY A 1 88 ? 0.448 -7.916 -21.721 1.00 93.50 88 GLY A O 1
ATOM 680 N N . SER A 1 89 ? -1.241 -8.201 -23.140 1.00 93.56 89 SER A N 1
ATOM 681 C CA . SER A 1 89 ? -1.227 -9.668 -23.028 1.00 93.56 89 SER A CA 1
ATOM 682 C C . SER A 1 89 ? 0.144 -10.320 -23.265 1.00 93.56 89 SER A C 1
ATOM 684 O O . SER A 1 89 ? 0.407 -11.383 -22.700 1.00 93.56 89 SER A O 1
ATOM 686 N N . LYS A 1 90 ? 1.012 -9.680 -24.061 1.00 94.00 90 LYS A N 1
ATOM 687 C CA . LYS A 1 90 ? 2.348 -10.167 -24.440 1.00 94.00 90 LYS A CA 1
ATOM 688 C C . LYS A 1 90 ? 3.484 -9.691 -23.526 1.00 94.00 90 LYS A C 1
ATOM 690 O O . LYS A 1 90 ? 4.598 -10.182 -23.696 1.00 94.00 90 LYS A O 1
ATOM 695 N N . GLY A 1 91 ? 3.231 -8.771 -22.598 1.00 96.31 91 GLY A N 1
ATOM 696 C CA . GLY A 1 91 ? 4.257 -8.159 -21.753 1.00 96.31 91 GLY A CA 1
ATOM 697 C C . GLY A 1 91 ? 4.334 -6.647 -21.926 1.00 96.31 91 GLY A C 1
ATOM 698 O O . GLY A 1 91 ? 3.328 -6.017 -22.248 1.00 96.31 91 GLY A O 1
ATOM 699 N N . ILE A 1 92 ? 5.532 -6.098 -21.726 1.00 97.69 92 ILE A N 1
ATOM 700 C CA . ILE A 1 92 ? 5.820 -4.660 -21.758 1.00 97.69 92 ILE A CA 1
ATOM 701 C C . ILE A 1 92 ? 6.685 -4.333 -22.977 1.00 97.69 92 ILE A C 1
ATOM 703 O O . ILE A 1 92 ? 7.659 -5.034 -23.258 1.00 97.69 92 ILE A O 1
ATOM 707 N N . THR A 1 93 ? 6.339 -3.267 -23.692 1.00 97.75 93 THR A N 1
ATOM 708 C CA . THR A 1 93 ? 7.095 -2.724 -24.824 1.00 97.75 93 THR A CA 1
ATOM 709 C C . THR A 1 93 ? 7.492 -1.287 -24.521 1.00 97.75 93 THR A C 1
ATOM 711 O O . THR A 1 93 ? 6.636 -0.471 -24.199 1.00 97.75 93 THR A O 1
ATOM 714 N N . LEU A 1 94 ? 8.783 -0.981 -24.624 1.00 96.81 94 LEU A N 1
ATOM 715 C CA . LEU A 1 94 ? 9.327 0.361 -24.438 1.00 96.81 94 LEU A CA 1
ATOM 716 C C . LEU A 1 94 ? 9.760 0.938 -25.778 1.00 96.81 94 LEU A C 1
ATOM 718 O O . LEU A 1 94 ? 10.451 0.270 -26.551 1.00 96.81 94 LEU A O 1
ATOM 722 N N . ARG A 1 95 ? 9.371 2.187 -26.022 1.00 96.00 95 ARG A N 1
ATOM 723 C CA . ARG A 1 95 ? 9.618 2.912 -27.268 1.00 96.00 95 ARG A CA 1
ATOM 724 C C . ARG A 1 95 ? 10.238 4.265 -26.961 1.00 96.00 95 ARG A C 1
ATOM 726 O O . ARG A 1 95 ? 9.816 4.957 -26.032 1.00 96.00 95 ARG A O 1
ATOM 733 N N . LYS A 1 96 ? 11.249 4.641 -27.739 1.00 93.56 96 LYS A N 1
ATOM 734 C CA . LYS A 1 96 ? 11.977 5.906 -27.596 1.00 93.56 96 LYS A CA 1
ATOM 735 C C . LYS A 1 96 ? 12.451 6.370 -28.966 1.00 93.56 96 LYS A C 1
ATOM 737 O O . LYS A 1 96 ? 12.998 5.578 -29.730 1.00 93.56 96 LYS A O 1
ATOM 742 N N . THR A 1 97 ? 12.247 7.647 -29.275 1.00 90.75 97 THR A N 1
ATOM 743 C CA . THR A 1 97 ? 12.592 8.229 -30.577 1.00 90.75 97 THR A CA 1
ATOM 744 C C . THR A 1 97 ? 14.060 7.986 -30.930 1.00 90.75 97 THR A C 1
ATOM 746 O O . THR A 1 97 ? 14.966 8.374 -30.192 1.00 90.75 97 THR A O 1
ATOM 749 N N . GLY A 1 98 ? 14.296 7.357 -32.083 1.00 87.56 98 GLY A N 1
ATOM 750 C CA . GLY A 1 98 ? 15.640 7.043 -32.574 1.00 87.56 98 GLY A CA 1
ATOM 751 C C . GLY A 1 98 ? 16.278 5.789 -31.967 1.00 87.56 98 GLY A C 1
ATOM 752 O O . GLY A 1 98 ? 17.430 5.516 -32.288 1.00 87.56 98 GLY A O 1
ATOM 753 N N . CYS A 1 99 ? 15.557 5.028 -31.136 1.00 89.88 99 CYS A N 1
ATOM 754 C CA . CYS A 1 99 ? 15.990 3.739 -30.600 1.00 89.88 99 CYS A CA 1
ATOM 755 C C . CYS A 1 99 ? 15.152 2.591 -31.176 1.00 89.88 99 CYS A C 1
ATOM 757 O O . CYS A 1 99 ? 13.989 2.777 -31.526 1.00 89.88 99 CYS A O 1
ATOM 759 N N . ALA A 1 100 ? 15.718 1.383 -31.211 1.00 92.25 100 ALA A N 1
ATOM 760 C CA . ALA A 1 100 ? 14.929 0.175 -31.431 1.00 92.25 100 ALA A CA 1
ATOM 761 C C . ALA A 1 100 ? 13.993 -0.097 -30.239 1.00 92.25 100 ALA A C 1
ATOM 763 O O . ALA A 1 100 ? 14.381 0.090 -29.081 1.00 92.25 100 ALA A O 1
ATOM 764 N N . ASP A 1 101 ? 12.787 -0.580 -30.538 1.00 94.38 101 ASP A N 1
ATOM 765 C CA . ASP A 1 101 ? 11.797 -0.960 -29.532 1.00 94.38 101 ASP A CA 1
ATOM 766 C C . ASP A 1 101 ? 12.300 -2.128 -28.673 1.00 94.38 101 ASP A C 1
ATOM 768 O O . ASP A 1 101 ? 12.867 -3.107 -29.170 1.00 94.38 101 ASP A O 1
ATOM 772 N N . VAL A 1 102 ? 12.044 -2.057 -27.367 1.00 96.12 102 VAL A N 1
ATOM 773 C CA . VAL A 1 102 ? 12.390 -3.122 -26.422 1.00 96.12 102 VAL A CA 1
ATOM 774 C C . VAL A 1 102 ? 11.120 -3.808 -25.950 1.00 96.12 102 VAL A C 1
ATOM 776 O O . VAL A 1 102 ? 10.394 -3.277 -25.115 1.00 96.12 102 VAL A O 1
ATOM 779 N N . GLN A 1 103 ? 10.878 -5.024 -26.441 1.00 96.50 103 GLN A N 1
ATOM 780 C CA . GLN A 1 103 ? 9.782 -5.872 -25.976 1.00 96.50 103 GLN A CA 1
ATOM 781 C C . GLN A 1 103 ? 10.274 -6.904 -24.951 1.00 96.50 103 GLN A C 1
ATOM 783 O O . GLN A 1 103 ? 11.268 -7.609 -25.154 1.00 96.50 103 GLN A O 1
ATOM 788 N N . MET A 1 104 ? 9.552 -7.029 -23.841 1.00 97.31 104 MET A N 1
ATOM 789 C CA . MET A 1 104 ? 9.803 -7.998 -22.778 1.00 97.31 104 MET A CA 1
ATOM 790 C C . MET A 1 104 ? 8.529 -8.780 -22.489 1.00 97.31 104 MET A C 1
ATOM 792 O O . MET A 1 104 ? 7.490 -8.189 -22.219 1.00 97.31 104 MET A O 1
ATOM 796 N N . ASN A 1 105 ? 8.612 -10.111 -22.504 1.00 97.50 105 ASN A N 1
ATOM 797 C CA . ASN A 1 105 ? 7.517 -10.949 -22.020 1.00 97.50 105 ASN A CA 1
ATOM 798 C C . ASN A 1 105 ? 7.399 -10.874 -20.487 1.00 97.50 105 ASN A C 1
ATOM 800 O O . ASN A 1 105 ? 8.331 -10.449 -19.801 1.00 97.50 105 ASN A O 1
ATOM 804 N N . TRP A 1 106 ? 6.266 -11.320 -19.946 1.00 97.88 106 TRP A N 1
ATOM 805 C CA . TRP A 1 106 ? 5.988 -11.234 -18.510 1.00 97.88 106 TRP A CA 1
ATOM 806 C C . TRP A 1 106 ? 7.007 -11.964 -17.629 1.00 97.88 106 TRP A C 1
ATOM 808 O O . TRP A 1 106 ? 7.339 -11.464 -16.560 1.00 97.88 106 TRP A O 1
ATOM 818 N N . SER A 1 107 ? 7.588 -13.075 -18.090 1.00 97.06 107 SER A N 1
ATOM 819 C CA . SER A 1 107 ? 8.660 -13.762 -17.357 1.00 97.06 107 SER A CA 1
ATOM 820 C C . SER A 1 107 ? 9.924 -12.905 -17.244 1.00 97.06 107 SER A C 1
ATOM 822 O O . SER A 1 107 ? 10.514 -12.817 -16.173 1.00 97.06 107 SER A O 1
ATOM 824 N N . LYS A 1 108 ? 10.323 -12.216 -18.321 1.00 97.50 108 LYS A N 1
ATOM 825 C CA . LYS A 1 108 ? 11.480 -11.307 -18.315 1.00 97.50 108 LYS A CA 1
ATOM 826 C C . LYS A 1 108 ? 11.226 -10.063 -17.464 1.00 97.50 108 LYS A C 1
ATOM 828 O O . LYS A 1 108 ? 12.148 -9.592 -16.800 1.00 97.50 108 LYS A O 1
ATOM 833 N N . VAL A 1 109 ? 9.997 -9.543 -17.473 1.00 97.81 109 VAL A N 1
ATOM 834 C CA . VAL A 1 109 ? 9.585 -8.443 -16.586 1.00 97.81 109 VAL A CA 1
ATOM 835 C C . VAL A 1 109 ? 9.671 -8.888 -15.125 1.00 97.81 109 VAL A C 1
ATOM 837 O O . VAL A 1 109 ? 10.306 -8.201 -14.331 1.00 97.81 109 VAL A O 1
ATOM 840 N N . ALA A 1 110 ? 9.136 -10.068 -14.793 1.00 97.75 110 ALA A N 1
ATOM 841 C CA . ALA A 1 110 ? 9.203 -10.640 -13.449 1.00 97.75 110 ALA A CA 1
ATOM 842 C C . ALA A 1 110 ? 10.644 -10.786 -12.948 1.00 97.75 110 ALA A C 1
ATOM 844 O O . ALA A 1 110 ? 10.954 -10.346 -11.844 1.00 97.75 110 ALA A O 1
ATOM 845 N N . SER A 1 111 ? 11.544 -11.337 -13.770 1.00 96.88 111 SER A N 1
ATOM 846 C CA . SER A 1 111 ? 12.960 -11.462 -13.402 1.00 96.88 111 SER A CA 1
ATOM 847 C C . SER A 1 111 ? 13.612 -10.107 -13.125 1.00 96.88 111 SER A C 1
ATOM 849 O O . SER A 1 111 ? 14.349 -9.976 -12.153 1.00 96.88 111 SER A O 1
ATOM 851 N N . ARG A 1 112 ? 13.323 -9.088 -13.945 1.00 97.31 112 ARG A N 1
ATOM 852 C CA . ARG A 1 112 ? 13.875 -7.740 -13.751 1.00 97.31 112 ARG A CA 1
ATOM 853 C C . ARG A 1 112 ? 13.338 -7.069 -12.491 1.00 97.31 112 ARG A C 1
ATOM 855 O O . ARG A 1 112 ? 14.124 -6.503 -11.746 1.00 97.31 112 ARG A O 1
ATOM 862 N N . ILE A 1 113 ? 12.033 -7.145 -12.234 1.00 97.56 113 ILE A N 1
ATOM 863 C CA . ILE A 1 113 ? 11.432 -6.583 -11.015 1.00 97.56 113 ILE A CA 1
A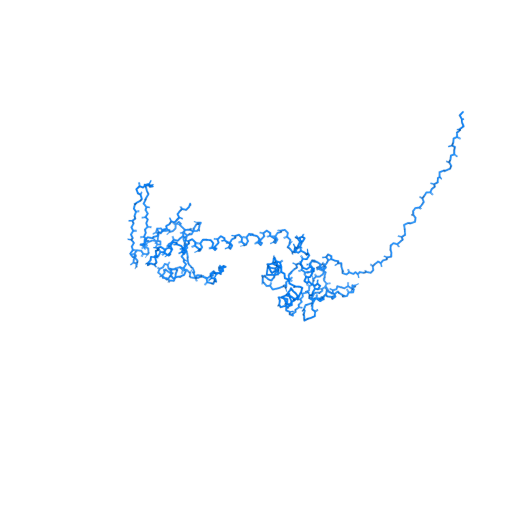TOM 864 C C . ILE A 1 113 ? 11.993 -7.281 -9.772 1.00 97.56 113 ILE A C 1
ATOM 866 O O . ILE A 1 113 ? 12.427 -6.606 -8.844 1.00 97.56 113 ILE A O 1
ATOM 870 N N . SER A 1 114 ? 12.078 -8.614 -9.784 1.00 96.56 114 SER A N 1
ATOM 871 C CA . SER A 1 114 ? 12.689 -9.383 -8.694 1.00 96.56 114 SER A CA 1
ATOM 872 C C . SER A 1 114 ? 14.135 -8.952 -8.427 1.00 96.56 114 SER A C 1
ATOM 874 O O . SER A 1 114 ? 14.525 -8.766 -7.276 1.00 96.56 114 SER A O 1
ATOM 876 N N . GLU A 1 115 ? 14.929 -8.723 -9.478 1.00 96.25 115 GLU A N 1
ATOM 877 C CA . GLU A 1 115 ? 16.297 -8.223 -9.338 1.00 96.25 115 GLU A CA 1
ATOM 878 C C . GLU A 1 115 ? 16.352 -6.804 -8.752 1.00 96.25 115 GLU A C 1
ATOM 880 O O . GLU A 1 115 ? 17.188 -6.536 -7.885 1.00 96.25 115 GLU A O 1
ATOM 885 N N . LEU A 1 116 ? 15.457 -5.906 -9.174 1.00 97.19 116 LEU A N 1
ATOM 886 C CA . LEU A 1 116 ? 15.365 -4.553 -8.618 1.00 97.19 116 LEU A CA 1
ATOM 887 C C . LEU A 1 116 ? 15.009 -4.573 -7.132 1.00 97.19 116 LEU A C 1
ATOM 889 O O . LEU A 1 116 ? 15.620 -3.842 -6.360 1.00 97.19 116 LEU 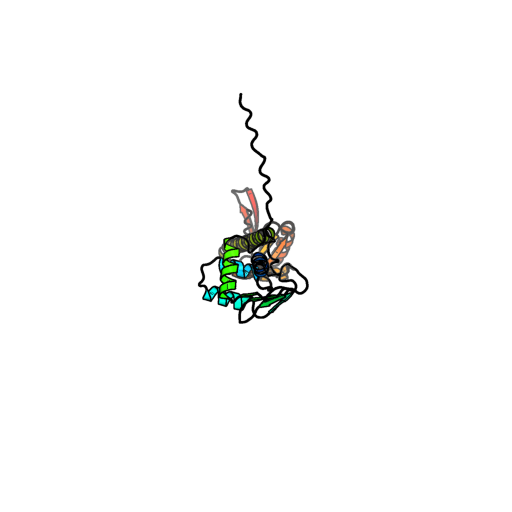A O 1
ATOM 893 N N . ILE A 1 117 ? 14.074 -5.427 -6.719 1.00 96.00 117 ILE A N 1
ATOM 894 C CA . ILE A 1 117 ? 13.691 -5.574 -5.309 1.00 96.00 117 ILE A CA 1
ATOM 895 C C . ILE A 1 117 ? 14.863 -6.143 -4.505 1.00 96.00 117 ILE A C 1
ATOM 897 O O . ILE A 1 117 ? 15.282 -5.544 -3.519 1.00 96.00 117 ILE A O 1
ATOM 901 N N . ARG A 1 118 ? 15.486 -7.226 -4.985 1.00 95.44 118 ARG A N 1
ATOM 902 C CA . ARG A 1 118 ? 16.650 -7.854 -4.336 1.00 95.44 118 ARG A CA 1
ATOM 903 C C . ARG A 1 118 ? 17.835 -6.898 -4.168 1.00 95.44 118 ARG A C 1
ATOM 905 O O . ARG A 1 118 ? 18.617 -7.047 -3.235 1.00 95.44 118 ARG A O 1
ATOM 912 N N . THR A 1 119 ? 18.006 -5.953 -5.091 1.00 95.69 119 THR A N 1
ATOM 913 C CA . THR A 1 119 ? 19.084 -4.948 -5.052 1.00 95.69 119 THR A CA 1
ATOM 914 C C . THR A 1 119 ? 18.664 -3.627 -4.413 1.00 95.69 119 THR A C 1
ATOM 916 O O . THR A 1 119 ? 19.454 -2.687 -4.413 1.00 95.69 119 THR A O 1
ATOM 919 N N . ASN A 1 120 ? 17.452 -3.555 -3.854 1.00 95.25 120 ASN A N 1
ATOM 920 C CA . ASN A 1 120 ? 16.886 -2.365 -3.226 1.00 95.25 120 ASN A CA 1
ATOM 921 C C . ASN A 1 120 ? 16.856 -1.132 -4.157 1.00 95.25 120 ASN A C 1
ATOM 923 O O . ASN A 1 120 ? 17.150 -0.009 -3.760 1.00 95.25 120 ASN A O 1
ATOM 927 N N . ARG A 1 121 ? 16.552 -1.368 -5.440 1.00 96.00 121 ARG A N 1
ATOM 928 C CA . ARG A 1 121 ? 16.461 -0.364 -6.519 1.00 96.00 121 ARG A CA 1
ATOM 929 C C . ARG A 1 121 ? 15.045 -0.202 -7.078 1.00 96.00 121 ARG A C 1
ATOM 931 O O . ARG A 1 121 ? 14.859 0.515 -8.059 1.00 96.00 121 ARG A O 1
ATOM 938 N N . TYR A 1 122 ? 14.067 -0.917 -6.527 1.00 96.81 122 TYR A N 1
ATOM 939 C CA . TYR A 1 122 ? 12.679 -0.845 -6.985 1.00 96.81 122 TYR A CA 1
ATOM 940 C C . TYR A 1 122 ? 11.947 0.388 -6.436 1.00 96.81 122 TYR A C 1
ATOM 942 O O . TYR A 1 122 ? 11.228 1.063 -7.173 1.00 96.81 122 TYR A O 1
ATOM 950 N N . PHE A 1 123 ? 12.174 0.708 -5.163 1.00 96.00 123 PHE A N 1
ATOM 951 C CA . PHE A 1 123 ? 11.810 1.988 -4.570 1.00 96.00 123 PHE A CA 1
ATOM 952 C C . PHE A 1 123 ? 13.006 2.938 -4.589 1.00 96.00 123 PHE A C 1
ATOM 954 O O . PHE A 1 123 ? 14.158 2.513 -4.480 1.00 96.00 123 PHE A O 1
ATOM 961 N N . THR A 1 124 ? 12.740 4.235 -4.720 1.00 94.50 124 THR A N 1
ATOM 962 C CA . THR A 1 124 ? 13.710 5.245 -4.296 1.00 94.50 124 THR A CA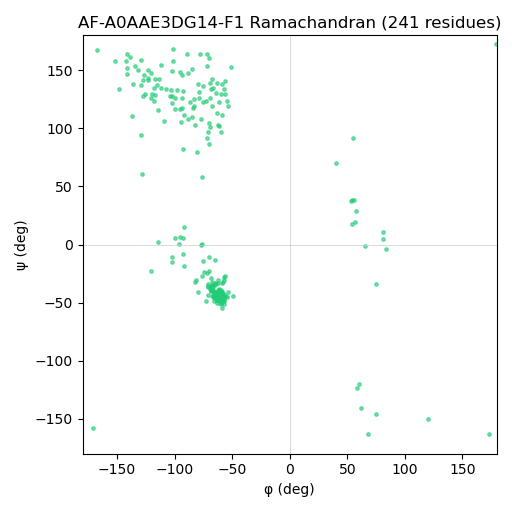 1
ATOM 963 C C . THR A 1 124 ? 13.796 5.254 -2.764 1.00 94.50 124 THR A C 1
ATOM 965 O O . THR A 1 124 ? 12.861 4.801 -2.102 1.00 94.50 124 THR A O 1
ATOM 968 N N . PRO A 1 125 ? 14.876 5.789 -2.166 1.00 94.62 125 PRO A N 1
ATOM 969 C CA . PRO A 1 125 ? 14.984 5.884 -0.709 1.00 94.62 125 PRO A CA 1
ATOM 970 C C . PRO A 1 125 ? 13.792 6.590 -0.047 1.00 94.62 125 PRO A C 1
ATOM 972 O O . PRO A 1 125 ? 13.291 6.119 0.969 1.00 94.62 125 PRO A O 1
ATOM 975 N N . ASP A 1 126 ? 13.294 7.669 -0.656 1.00 94.38 126 ASP A N 1
ATOM 976 C CA . ASP A 1 126 ? 12.146 8.419 -0.135 1.00 94.38 126 ASP A CA 1
ATOM 977 C C . ASP A 1 126 ? 10.844 7.612 -0.225 1.00 94.38 126 ASP A C 1
ATOM 979 O O . ASP A 1 126 ? 10.032 7.632 0.699 1.00 94.38 126 ASP A O 1
ATOM 983 N N . GLU A 1 127 ? 10.636 6.876 -1.323 1.00 94.19 127 GLU A N 1
ATOM 984 C CA . GLU A 1 127 ? 9.467 6.005 -1.463 1.00 94.19 127 GLU A CA 1
ATOM 985 C C . GLU A 1 127 ? 9.523 4.821 -0.493 1.00 94.19 127 GLU A C 1
ATOM 987 O O . GLU A 1 127 ? 8.492 4.457 0.066 1.00 94.19 127 GLU A O 1
ATOM 992 N N . GLN A 1 128 ? 10.708 4.240 -0.278 1.00 93.25 128 GLN A N 1
ATOM 993 C CA . GLN A 1 128 ? 10.905 3.159 0.686 1.00 93.25 128 GLN A CA 1
ATOM 994 C C . GLN A 1 128 ? 10.601 3.653 2.102 1.00 93.25 128 GLN A C 1
ATOM 996 O O . GLN A 1 128 ? 9.809 3.033 2.798 1.00 93.25 128 GLN A O 1
ATOM 1001 N N . ALA A 1 129 ? 11.131 4.814 2.497 1.00 94.56 129 ALA A N 1
ATOM 1002 C CA . ALA A 1 129 ? 10.847 5.403 3.804 1.00 94.56 129 ALA A CA 1
ATOM 1003 C C . ALA A 1 129 ? 9.352 5.720 3.992 1.00 94.56 129 ALA A C 1
ATOM 1005 O O . ALA A 1 129 ? 8.801 5.525 5.076 1.00 94.56 129 ALA A O 1
ATOM 1006 N N . ALA A 1 130 ? 8.675 6.195 2.942 1.00 93.56 130 ALA A N 1
ATOM 1007 C CA . ALA A 1 130 ? 7.233 6.424 2.978 1.00 93.56 130 ALA A CA 1
ATOM 1008 C C . ALA A 1 130 ? 6.440 5.113 3.115 1.00 93.56 130 ALA A C 1
ATOM 1010 O O . ALA A 1 130 ? 5.466 5.074 3.866 1.00 93.56 130 ALA A O 1
ATOM 1011 N N . TYR A 1 131 ? 6.860 4.054 2.416 1.00 92.31 131 TYR A N 1
ATOM 1012 C CA . TYR A 1 131 ? 6.278 2.719 2.537 1.00 92.31 131 TYR A CA 1
ATOM 1013 C C . TYR A 1 131 ? 6.474 2.151 3.946 1.00 92.31 131 TYR A C 1
ATOM 1015 O O . TYR A 1 131 ? 5.497 1.760 4.576 1.00 92.31 131 TYR A O 1
ATOM 1023 N N . ASP A 1 132 ? 7.701 2.172 4.467 1.00 92.69 132 ASP A N 1
ATOM 1024 C CA . ASP A 1 132 ? 8.030 1.647 5.795 1.00 92.69 132 ASP A CA 1
ATOM 1025 C C . ASP A 1 132 ? 7.210 2.366 6.874 1.00 92.69 132 ASP A C 1
ATOM 1027 O O . ASP A 1 132 ? 6.555 1.726 7.694 1.00 92.69 132 ASP A O 1
ATOM 1031 N N . LYS A 1 133 ? 7.125 3.701 6.796 1.00 93.62 133 LYS A N 1
ATOM 1032 C CA . LYS A 1 133 ? 6.285 4.500 7.695 1.00 93.62 133 LYS A CA 1
ATOM 1033 C C . LYS A 1 133 ? 4.804 4.127 7.601 1.00 93.62 133 LYS A C 1
ATOM 1035 O O . LYS A 1 133 ? 4.125 4.086 8.624 1.00 93.62 133 LYS A O 1
ATOM 1040 N N . ALA A 1 134 ? 4.280 3.895 6.397 1.00 91.31 134 ALA A N 1
ATOM 1041 C CA . ALA A 1 134 ? 2.889 3.483 6.223 1.00 91.31 134 ALA A CA 1
ATOM 1042 C C . ALA A 1 134 ? 2.636 2.099 6.846 1.00 91.31 134 ALA A C 1
ATOM 1044 O O . ALA A 1 134 ? 1.648 1.927 7.557 1.00 91.31 134 ALA A O 1
ATOM 1045 N N . MET A 1 135 ? 3.561 1.153 6.658 1.00 90.19 135 MET A N 1
ATOM 1046 C CA . MET A 1 135 ? 3.482 -0.181 7.257 1.00 90.19 135 MET A CA 1
ATOM 1047 C C . MET A 1 135 ? 3.557 -0.138 8.785 1.00 90.19 135 MET A C 1
ATOM 1049 O O . MET A 1 135 ? 2.777 -0.812 9.450 1.00 90.19 135 MET A O 1
ATOM 1053 N N . GLU A 1 136 ? 4.446 0.676 9.356 1.00 91.62 136 GLU A N 1
ATOM 1054 C CA . GLU A 1 136 ? 4.526 0.884 10.807 1.00 91.62 136 GLU A CA 1
ATOM 1055 C C . GLU A 1 136 ? 3.227 1.477 11.366 1.00 91.62 136 GLU A C 1
ATOM 1057 O O . GLU A 1 136 ? 2.728 1.029 12.398 1.00 91.62 136 GLU A O 1
ATOM 1062 N N . GLN A 1 137 ? 2.645 2.461 10.672 1.00 88.81 137 GLN A N 1
ATOM 1063 C CA . GLN A 1 137 ? 1.366 3.051 11.064 1.00 88.81 137 GLN A CA 1
ATOM 1064 C C . GLN A 1 137 ? 0.220 2.038 11.007 1.00 88.81 137 GLN A C 1
ATOM 1066 O O . GLN A 1 137 ? -0.615 2.015 11.911 1.00 88.81 137 GLN A O 1
ATOM 1071 N N . ASP A 1 138 ? 0.166 1.205 9.971 1.00 90.06 138 ASP A N 1
ATOM 1072 C CA . ASP A 1 138 ? -0.860 0.171 9.851 1.00 90.06 138 ASP A CA 1
ATOM 1073 C C . ASP A 1 138 ? -0.665 -0.944 10.888 1.00 90.06 138 ASP A C 1
ATOM 1075 O O . ASP A 1 138 ? -1.639 -1.374 11.508 1.00 90.06 138 ASP A O 1
ATOM 1079 N N . ALA A 1 139 ? 0.574 -1.345 11.181 1.00 90.69 139 ALA A N 1
ATOM 1080 C CA . ALA A 1 139 ? 0.879 -2.272 12.268 1.00 90.69 139 ALA A CA 1
ATOM 1081 C C . ALA A 1 139 ? 0.443 -1.713 13.633 1.00 90.69 139 ALA A C 1
ATOM 1083 O O . ALA A 1 139 ? -0.210 -2.418 14.403 1.00 90.69 139 ALA A O 1
ATOM 1084 N N . LEU A 1 140 ? 0.725 -0.434 13.905 1.00 90.00 140 LEU A N 1
ATOM 1085 C CA . LEU A 1 140 ? 0.292 0.240 15.130 1.00 90.00 140 LEU A CA 1
ATOM 1086 C C . LEU A 1 140 ? -1.236 0.276 15.244 1.00 90.00 140 LEU A C 1
ATOM 1088 O O . LEU A 1 140 ? -1.781 -0.031 16.299 1.00 90.00 140 LEU A O 1
ATOM 1092 N N . ARG A 1 141 ? -1.942 0.605 14.156 1.00 90.06 141 ARG A N 1
ATOM 1093 C CA . ARG A 1 141 ? -3.415 0.608 14.125 1.00 90.06 141 ARG A CA 1
ATOM 1094 C C . ARG A 1 141 ? -4.002 -0.773 14.400 1.00 90.06 141 ARG A C 1
ATOM 1096 O O . ARG A 1 141 ? -4.991 -0.871 15.119 1.00 90.06 141 ARG A O 1
ATOM 1103 N N . ASN A 1 142 ? -3.415 -1.823 13.828 1.00 91.75 142 ASN A N 1
ATOM 1104 C CA . ASN A 1 142 ? -3.845 -3.195 14.088 1.00 91.75 142 ASN A CA 1
ATOM 1105 C C . ASN A 1 142 ? -3.586 -3.600 15.544 1.00 91.75 142 ASN A C 1
ATOM 1107 O O . ASN A 1 142 ? -4.463 -4.199 16.158 1.00 91.75 142 ASN A O 1
ATOM 1111 N N . ALA A 1 143 ? -2.425 -3.249 16.105 1.00 89.56 143 ALA A N 1
ATOM 1112 C CA . ALA A 1 143 ? -2.113 -3.512 17.509 1.00 89.56 143 ALA A CA 1
ATOM 1113 C C . ALA A 1 143 ? -3.125 -2.831 18.443 1.00 89.56 143 ALA A C 1
ATOM 1115 O O . ALA A 1 143 ? -3.771 -3.508 19.231 1.00 89.56 143 ALA A O 1
ATOM 1116 N N . VAL A 1 144 ? -3.366 -1.531 18.250 1.00 87.94 144 VAL A N 1
ATOM 1117 C CA . VAL A 1 144 ? -4.371 -0.756 18.998 1.00 87.94 144 VAL A CA 1
ATOM 1118 C C . VAL A 1 144 ? -5.763 -1.386 18.915 1.00 87.94 144 VAL A C 1
ATOM 1120 O O . VAL A 1 144 ? -6.461 -1.485 19.919 1.00 87.94 144 VAL A O 1
ATOM 1123 N N . TYR A 1 145 ? -6.181 -1.825 17.726 1.00 92.25 145 TYR A N 1
ATOM 1124 C CA . TYR A 1 145 ? -7.483 -2.468 17.559 1.00 92.25 145 TYR A CA 1
ATOM 1125 C C . TYR A 1 145 ? -7.569 -3.828 18.266 1.00 92.25 145 TYR A C 1
ATOM 1127 O O . TYR A 1 145 ? -8.615 -4.168 18.818 1.00 92.25 145 TYR A O 1
ATOM 1135 N N . ASN A 1 146 ? -6.486 -4.606 18.265 1.00 90.00 146 ASN A N 1
ATOM 1136 C CA . ASN A 1 146 ? -6.429 -5.868 18.997 1.00 90.00 146 ASN A CA 1
ATOM 1137 C C . ASN A 1 146 ? -6.496 -5.632 20.509 1.00 90.00 146 ASN A C 1
ATOM 1139 O O . ASN A 1 146 ? -7.327 -6.254 21.165 1.00 90.00 146 ASN A O 1
ATOM 1143 N N . ASP A 1 147 ? -5.726 -4.676 21.029 1.00 84.56 147 ASP A N 1
ATOM 1144 C CA . ASP A 1 147 ? -5.751 -4.310 22.447 1.00 84.56 147 ASP A CA 1
ATOM 1145 C C . ASP A 1 147 ? -7.150 -3.819 22.869 1.00 84.56 147 ASP A C 1
ATOM 1147 O O . ASP A 1 147 ? -7.678 -4.232 23.903 1.00 84.56 147 ASP A O 1
ATOM 1151 N N . TYR A 1 148 ? -7.809 -3.007 22.029 1.00 87.06 148 TYR A N 1
ATOM 1152 C CA . TYR A 1 148 ? -9.209 -2.619 22.227 1.00 87.06 148 TYR A CA 1
ATOM 1153 C C . TYR A 1 148 ? -10.132 -3.841 22.319 1.00 87.06 148 TYR A C 1
ATOM 1155 O O . TYR A 1 148 ? -10.987 -3.903 23.203 1.00 87.06 148 TYR A O 1
ATOM 1163 N N . ASN A 1 149 ? -9.987 -4.816 21.415 1.00 89.88 149 ASN A N 1
ATOM 1164 C CA . ASN A 1 149 ? -10.839 -6.005 21.408 1.00 89.88 149 ASN A CA 1
ATOM 1165 C C . ASN A 1 149 ? -10.604 -6.896 22.633 1.00 89.88 149 ASN A C 1
ATOM 1167 O O . ASN A 1 149 ? -11.565 -7.480 23.129 1.00 89.88 149 ASN A O 1
ATOM 1171 N N . ASP A 1 150 ? -9.372 -6.984 23.134 1.00 84.62 150 ASP A N 1
ATOM 1172 C CA . ASP A 1 150 ? -9.052 -7.729 24.355 1.00 84.62 150 ASP A CA 1
ATOM 1173 C C . ASP A 1 150 ? -9.738 -7.100 25.575 1.00 84.62 150 ASP A C 1
ATOM 1175 O O . ASP A 1 150 ? -10.376 -7.799 26.368 1.00 84.62 150 ASP A O 1
ATOM 1179 N N . VAL A 1 151 ? -9.701 -5.766 25.675 1.00 79.19 151 VAL A N 1
ATOM 1180 C CA . VAL A 1 151 ? -10.466 -5.016 26.682 1.00 79.19 151 VAL A CA 1
ATOM 1181 C C . VAL A 1 151 ? -11.967 -5.253 26.498 1.00 79.19 151 VAL A C 1
ATOM 1183 O O . VAL A 1 151 ? -12.664 -5.617 27.445 1.00 79.19 151 VAL A O 1
ATOM 1186 N N . LYS A 1 152 ? -12.482 -5.120 25.272 1.00 83.88 152 LYS A N 1
ATOM 1187 C CA . LYS A 1 152 ? -13.909 -5.302 24.979 1.00 83.88 152 LYS A CA 1
ATOM 1188 C C . LYS A 1 152 ? -14.396 -6.723 25.281 1.00 83.88 152 LYS A C 1
ATOM 1190 O O . LYS A 1 152 ? -15.534 -6.898 25.705 1.00 83.88 152 LYS A O 1
ATOM 1195 N N . ALA A 1 153 ? -13.555 -7.741 25.107 1.00 86.19 153 ALA A N 1
ATOM 1196 C CA . ALA A 1 153 ? -13.890 -9.122 25.442 1.00 86.19 153 ALA A CA 1
ATOM 1197 C C . ALA A 1 153 ? -14.057 -9.340 26.956 1.00 86.19 153 ALA A C 1
ATOM 1199 O O . ALA A 1 153 ? -14.888 -10.153 27.364 1.00 86.19 153 ALA A O 1
ATOM 1200 N N . ALA A 1 154 ? -13.307 -8.607 27.785 1.00 81.06 154 ALA A N 1
ATOM 1201 C CA . ALA A 1 154 ? -13.490 -8.599 29.238 1.00 81.06 154 ALA A CA 1
ATOM 1202 C C . ALA A 1 154 ? -14.731 -7.796 29.678 1.00 81.06 154 ALA A C 1
ATOM 1204 O O . ALA A 1 154 ? -15.299 -8.077 30.733 1.00 81.06 154 ALA A O 1
ATOM 1205 N N . HIS A 1 155 ? -15.178 -6.856 28.838 1.00 77.50 155 HIS A N 1
ATOM 1206 C CA . HIS A 1 155 ? -16.254 -5.899 29.103 1.00 77.50 155 HIS A CA 1
ATOM 1207 C C . HIS A 1 155 ? -17.326 -5.901 27.982 1.00 77.50 155 HIS A C 1
ATOM 1209 O O . HIS A 1 155 ? -17.549 -4.889 27.311 1.00 77.50 155 HIS A O 1
ATOM 1215 N N . PRO A 1 156 ? -18.005 -7.038 27.720 1.00 81.81 156 PRO A N 1
ATOM 1216 C CA . PRO A 1 156 ? -18.823 -7.209 26.514 1.00 81.81 156 PRO A CA 1
ATOM 1217 C C . PRO A 1 156 ? -20.054 -6.290 26.458 1.00 81.81 156 PRO A C 1
ATOM 1219 O O . PRO A 1 156 ? -20.425 -5.827 25.377 1.00 81.81 156 PRO A O 1
ATOM 1222 N N . ASP A 1 157 ? -20.654 -5.993 27.612 1.00 80.69 157 ASP A N 1
ATOM 1223 C CA . ASP A 1 157 ? -21.888 -5.203 27.732 1.00 80.69 157 ASP A CA 1
ATOM 1224 C C . ASP A 1 157 ? -21.630 -3.695 27.938 1.00 80.69 157 ASP A C 1
ATOM 1226 O O . ASP A 1 157 ? -22.562 -2.927 28.178 1.00 80.69 157 ASP A O 1
ATOM 1230 N N . GLU A 1 158 ? -20.371 -3.263 27.862 1.00 76.50 158 GLU A N 1
ATOM 1231 C CA . GLU A 1 158 ? -19.917 -1.934 28.288 1.00 76.50 158 GLU A CA 1
ATOM 1232 C C . GLU A 1 158 ? -19.284 -1.150 27.136 1.00 76.50 158 GLU A C 1
ATOM 1234 O O . GLU A 1 158 ? -18.670 -1.740 26.252 1.00 76.50 158 GLU A O 1
ATOM 1239 N N . ILE A 1 159 ? -19.419 0.178 27.126 1.00 80.44 159 ILE A N 1
ATOM 1240 C CA . ILE A 1 159 ? -18.818 1.019 26.082 1.00 80.44 159 ILE A CA 1
ATOM 1241 C C . ILE A 1 159 ? -17.359 1.298 26.442 1.00 80.44 159 ILE A C 1
ATOM 1243 O O . ILE A 1 159 ? -17.071 1.962 27.439 1.00 80.44 159 ILE A O 1
ATOM 1247 N N . VAL A 1 160 ? -16.438 0.863 25.584 1.00 80.31 160 VAL A N 1
ATOM 1248 C CA . VAL A 1 160 ? -15.003 1.076 25.784 1.00 80.31 160 VAL A CA 1
ATOM 1249 C C . VAL A 1 160 ? -14.555 2.351 25.064 1.00 80.31 160 VAL A C 1
ATOM 1251 O O . VAL A 1 160 ? -14.619 2.443 23.838 1.00 80.31 160 VAL A O 1
ATOM 1254 N N . LEU A 1 161 ? -14.067 3.332 25.830 1.00 82.94 161 LEU A N 1
ATOM 1255 C CA . LEU A 1 161 ? -13.340 4.497 25.313 1.00 82.94 161 LEU A CA 1
ATOM 1256 C C . LEU A 1 161 ? -11.840 4.203 25.375 1.00 82.94 161 LEU A C 1
ATOM 1258 O O . LEU A 1 161 ? -11.255 4.233 26.456 1.00 82.94 161 LEU A O 1
ATOM 1262 N N . TYR A 1 162 ? -11.209 3.927 24.236 1.00 83.12 162 TYR A N 1
ATOM 1263 C CA . TYR A 1 162 ? -9.799 3.535 24.202 1.00 83.12 162 TYR A CA 1
ATOM 1264 C C . TYR A 1 162 ? -8.919 4.700 23.768 1.00 83.12 162 TYR A C 1
ATOM 1266 O O . TYR A 1 162 ? -9.124 5.273 22.697 1.00 83.12 162 TYR A O 1
ATOM 1274 N N . GLN A 1 163 ? -7.957 5.087 24.605 1.00 82.56 163 GLN A N 1
ATOM 1275 C CA . GLN A 1 163 ? -7.095 6.227 24.309 1.00 82.56 163 GLN A CA 1
ATOM 1276 C C . GLN A 1 163 ? -6.000 5.841 23.310 1.00 82.56 163 GLN A C 1
ATOM 1278 O O . GLN A 1 163 ? -5.225 4.917 23.534 1.00 82.56 163 GLN A O 1
ATOM 1283 N N . VAL A 1 164 ? -5.911 6.593 22.214 1.00 84.12 164 VAL A N 1
ATOM 1284 C CA . VAL A 1 164 ? -4.917 6.430 21.151 1.00 84.12 164 VAL A CA 1
ATOM 1285 C C . VAL A 1 164 ? -4.265 7.785 20.901 1.00 84.12 164 VAL A C 1
ATOM 1287 O O . VAL A 1 164 ? -4.776 8.623 20.156 1.00 84.12 164 VAL A O 1
ATOM 1290 N N . GLY A 1 165 ? -3.133 8.022 21.565 1.00 84.81 165 GLY A N 1
ATOM 1291 C CA . GLY A 1 165 ? -2.489 9.335 21.572 1.00 84.81 165 GLY A CA 1
ATOM 1292 C C . GLY A 1 165 ? -3.420 10.405 22.151 1.00 84.81 165 GLY A C 1
ATOM 1293 O O . GLY A 1 165 ? -3.869 10.297 23.293 1.00 84.81 165 GLY A O 1
ATOM 1294 N N . ASP A 1 166 ? -3.735 11.416 21.342 1.00 87.75 166 ASP A N 1
ATOM 1295 C CA . ASP A 1 166 ? -4.543 12.574 21.745 1.00 87.75 166 ASP A CA 1
ATOM 1296 C C . ASP A 1 166 ? -6.051 12.398 21.482 1.00 87.75 166 ASP A C 1
ATOM 1298 O O . ASP A 1 166 ? -6.795 13.377 21.494 1.00 87.75 166 ASP A O 1
ATOM 1302 N N . PHE A 1 167 ? -6.522 11.174 21.224 1.00 89.88 167 PHE A N 1
ATOM 1303 C CA . PHE A 1 167 ? -7.931 10.866 20.956 1.00 89.88 167 PHE A CA 1
ATOM 1304 C C . PHE A 1 167 ? -8.419 9.683 21.791 1.00 89.88 167 PHE A C 1
ATOM 1306 O O . PHE A 1 167 ? -7.659 8.761 22.069 1.00 89.88 167 PHE A O 1
ATOM 1313 N N . PHE A 1 168 ? -9.707 9.676 22.130 1.00 88.12 168 PHE A N 1
ATOM 1314 C CA . PHE A 1 168 ? -10.427 8.455 22.485 1.00 88.12 168 PHE A CA 1
ATOM 1315 C C . PHE A 1 168 ? -11.100 7.903 21.237 1.00 88.12 168 PHE A C 1
ATOM 1317 O O . PHE A 1 168 ? -11.855 8.612 20.571 1.00 88.12 168 PHE A O 1
ATOM 1324 N N . GLU A 1 169 ? -10.831 6.641 20.926 1.00 91.38 169 GLU A N 1
ATOM 1325 C CA . GLU A 1 169 ? -11.412 5.922 19.801 1.00 91.38 169 GLU A CA 1
ATOM 1326 C C . GLU A 1 169 ? -12.323 4.792 20.308 1.00 91.38 169 GLU A C 1
ATOM 1328 O O . GLU A 1 169 ? -12.045 4.127 21.308 1.00 91.38 169 GLU A O 1
ATOM 1333 N N . LEU A 1 170 ? -13.427 4.585 19.593 1.00 91.2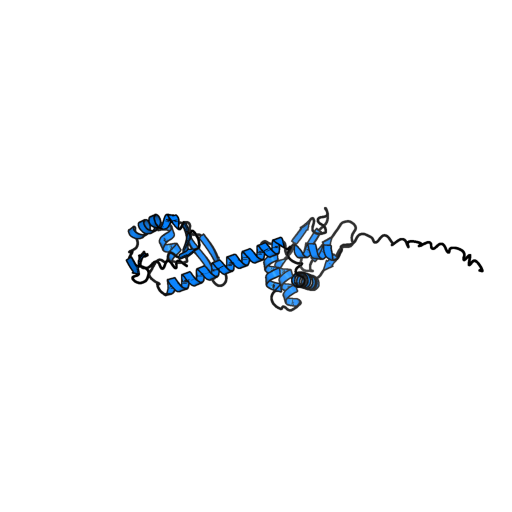5 170 LEU A N 1
ATOM 1334 C CA . LEU A 1 170 ? -14.354 3.473 19.762 1.00 91.25 170 LEU A CA 1
ATOM 1335 C C . LEU A 1 170 ? -14.468 2.725 18.442 1.00 91.25 170 LEU A C 1
ATOM 1337 O O . LEU A 1 170 ? -14.404 3.329 17.365 1.00 91.25 170 LEU A O 1
ATOM 1341 N N . TYR A 1 171 ? -14.724 1.423 18.517 1.00 94.12 171 TYR A N 1
ATOM 1342 C CA . TYR A 1 171 ? -14.757 0.558 17.346 1.00 94.12 171 TYR A CA 1
ATOM 1343 C C . TYR A 1 171 ? -16.034 -0.283 17.286 1.00 94.12 171 TYR A C 1
ATOM 1345 O O . TYR A 1 171 ? -16.721 -0.507 18.277 1.00 94.12 171 TYR A O 1
ATOM 1353 N N . GLY A 1 172 ? -16.363 -0.759 16.086 1.00 93.81 172 GLY A N 1
ATOM 1354 C CA . GLY A 1 172 ? -17.416 -1.743 15.859 1.00 93.81 172 GLY A CA 1
ATOM 1355 C C . GLY A 1 172 ? -18.790 -1.300 16.361 1.00 93.81 172 GLY A C 1
ATOM 1356 O O . GLY A 1 172 ? -19.330 -0.288 15.911 1.00 93.81 172 GLY A O 1
ATOM 1357 N N . GLU A 1 173 ? -19.389 -2.113 17.230 1.00 91.38 173 GLU A N 1
ATOM 1358 C CA . GLU A 1 173 ? -20.720 -1.860 17.789 1.00 91.38 173 GLU A CA 1
ATOM 1359 C C . GLU A 1 173 ? -20.730 -0.692 18.778 1.00 91.38 173 GLU A C 1
ATOM 1361 O O . GLU A 1 173 ? -21.663 0.103 18.725 1.00 91.38 173 GLU A O 1
ATOM 1366 N N . ASP A 1 174 ? -19.678 -0.505 19.582 1.00 89.62 174 ASP A N 1
ATOM 1367 C CA . ASP A 1 174 ? -19.589 0.634 20.507 1.00 89.62 174 ASP A CA 1
ATOM 1368 C C . ASP A 1 174 ? -19.610 1.950 19.731 1.00 89.62 174 ASP A C 1
ATOM 1370 O O . ASP A 1 174 ? -20.385 2.851 20.047 1.00 89.62 174 ASP A O 1
ATOM 1374 N N . ALA A 1 175 ? -18.832 2.030 18.645 1.00 94.12 175 ALA A N 1
ATOM 1375 C CA . ALA A 1 175 ? -18.838 3.195 17.767 1.00 94.12 175 ALA A CA 1
ATOM 1376 C C . ALA A 1 175 ? -20.240 3.485 17.213 1.00 94.12 175 ALA A C 1
ATOM 1378 O O . ALA A 1 175 ? -20.685 4.629 17.212 1.00 94.12 175 ALA A O 1
ATOM 1379 N N . ARG A 1 176 ? -20.964 2.453 16.757 1.00 93.50 176 ARG A N 1
ATOM 1380 C CA . ARG A 1 176 ? -22.329 2.617 16.227 1.00 93.50 176 ARG A CA 1
ATOM 1381 C C . ARG A 1 176 ? -23.329 3.018 17.300 1.00 93.50 176 ARG A C 1
ATOM 1383 O O . ARG A 1 176 ? -24.242 3.777 16.997 1.00 93.50 176 ARG A O 1
ATOM 1390 N N . ALA A 1 177 ? -23.163 2.510 18.516 1.00 89.44 177 ALA A N 1
ATOM 1391 C CA . ALA A 1 177 ? -24.048 2.808 19.628 1.00 89.44 177 ALA A CA 1
ATOM 1392 C C . ALA A 1 177 ? -23.947 4.277 20.051 1.00 89.44 177 ALA A C 1
ATOM 1394 O O . ALA A 1 177 ? -24.969 4.888 20.349 1.00 89.44 177 ALA A O 1
ATOM 1395 N N . VAL A 1 178 ? -22.737 4.851 20.054 1.00 88.56 178 VAL A N 1
ATOM 1396 C CA . VAL A 1 178 ? -22.517 6.201 20.599 1.00 88.56 178 VAL A CA 1
ATOM 1397 C C . VAL A 1 178 ? -22.393 7.303 19.556 1.00 88.56 178 VAL A C 1
ATOM 1399 O O . VAL A 1 178 ? -22.468 8.471 19.922 1.00 88.56 178 VAL A O 1
ATOM 1402 N N . ALA A 1 179 ? -22.186 6.984 18.278 1.00 93.19 179 ALA A N 1
ATOM 1403 C CA . ALA A 1 179 ? -21.901 8.010 17.277 1.00 93.19 179 ALA A CA 1
ATOM 1404 C C . ALA A 1 179 ? -23.013 9.056 17.153 1.00 93.19 179 ALA A C 1
ATOM 1406 O O . ALA A 1 179 ? -22.734 10.249 17.241 1.00 93.19 179 ALA A O 1
ATOM 1407 N N . ASP A 1 180 ? -24.269 8.625 17.022 1.00 90.56 180 ASP A N 1
ATOM 1408 C CA . ASP A 1 180 ? -25.404 9.551 16.938 1.00 90.56 180 ASP A CA 1
ATOM 1409 C C . ASP A 1 180 ? -25.613 10.293 18.268 1.00 90.56 180 ASP A C 1
ATOM 1411 O O . ASP A 1 180 ? -25.874 11.497 18.284 1.00 90.56 180 ASP A O 1
ATOM 1415 N N . ASP A 1 181 ? -25.438 9.592 19.394 1.00 87.25 181 ASP A N 1
ATOM 1416 C CA . ASP A 1 181 ? -25.579 10.155 20.739 1.00 87.25 181 ASP A CA 1
ATOM 1417 C C . ASP A 1 181 ? -24.569 11.273 21.015 1.00 87.25 181 ASP A C 1
ATOM 1419 O O . ASP A 1 181 ? -24.915 12.281 21.632 1.00 87.25 181 ASP A O 1
ATOM 1423 N N . LEU A 1 182 ? -23.338 11.101 20.536 1.00 87.25 182 LEU A N 1
ATOM 1424 C CA . LEU A 1 182 ? -22.230 12.030 20.721 1.00 87.25 182 LEU A CA 1
ATOM 1425 C C . LEU A 1 182 ? -22.039 12.983 19.537 1.00 87.25 182 LEU A C 1
ATOM 1427 O O . LEU A 1 182 ? -21.155 13.835 19.588 1.00 87.25 182 LEU A O 1
ATOM 1431 N N . SER A 1 183 ? -22.875 12.878 18.498 1.00 92.00 183 SER A N 1
ATOM 1432 C CA . SER A 1 183 ? -22.733 13.630 17.242 1.00 92.00 183 SER A CA 1
ATOM 1433 C C . SER A 1 183 ? -21.353 13.454 16.588 1.00 92.00 183 SER A C 1
ATOM 1435 O O . SER A 1 183 ? -20.784 14.402 16.046 1.00 92.00 183 SER A O 1
ATOM 1437 N N . LEU A 1 184 ? -20.812 12.236 16.650 1.00 93.94 184 LEU A N 1
ATOM 1438 C CA . LEU A 1 184 ? -19.531 11.863 16.057 1.00 93.94 184 LEU A CA 1
ATOM 1439 C C . LEU A 1 184 ? -19.716 11.283 14.656 1.00 93.94 184 LEU A C 1
ATOM 1441 O O . LEU A 1 184 ? -20.669 10.559 14.371 1.00 93.94 184 LEU A O 1
ATOM 1445 N N . GLU A 1 185 ? -18.750 11.550 13.782 1.00 95.25 185 GLU A N 1
ATOM 1446 C CA . GLU A 1 185 ? -18.733 10.959 12.449 1.00 95.25 185 GLU A CA 1
ATOM 1447 C C . GLU A 1 185 ? -18.303 9.483 12.507 1.00 95.25 185 GLU A C 1
ATOM 1449 O O . GLU A 1 185 ? -17.204 9.146 12.957 1.00 95.25 185 GLU A O 1
ATOM 1454 N N . LEU A 1 186 ? -19.163 8.590 12.005 1.00 96.06 186 LEU A N 1
ATOM 1455 C CA . LEU A 1 186 ? -18.827 7.181 11.797 1.00 96.06 186 LEU A CA 1
ATOM 1456 C C . LEU A 1 186 ? -17.960 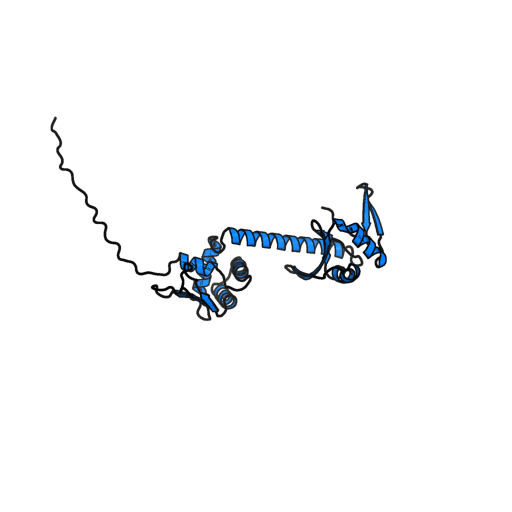7.020 10.556 1.00 96.06 186 LEU A C 1
ATOM 1458 O O . LEU A 1 186 ? -18.435 7.079 9.419 1.00 96.06 186 LEU A O 1
ATOM 1462 N N . THR A 1 187 ? -16.690 6.716 10.780 1.00 94.62 187 THR A N 1
ATOM 1463 C CA . THR A 1 187 ? -15.737 6.424 9.714 1.00 94.62 187 THR A CA 1
ATOM 1464 C C . THR A 1 187 ? -15.519 4.919 9.575 1.00 94.62 187 THR A C 1
ATOM 1466 O O . THR A 1 187 ? -15.966 4.100 10.386 1.00 94.62 187 THR A O 1
ATOM 1469 N N . ARG A 1 188 ? -14.866 4.520 8.481 1.00 93.94 188 ARG A N 1
ATOM 1470 C CA . ARG A 1 188 ? -14.459 3.131 8.253 1.00 93.94 188 ARG A CA 1
ATOM 1471 C C . ARG A 1 188 ? -12.971 3.095 7.971 1.00 93.94 188 ARG A C 1
ATOM 1473 O O . ARG A 1 188 ? -12.501 3.798 7.079 1.00 93.94 188 ARG A O 1
ATOM 1480 N N . ARG A 1 189 ? -12.258 2.232 8.683 1.00 90.19 189 ARG A N 1
ATOM 1481 C CA . ARG A 1 189 ? -10.826 1.995 8.509 1.00 90.19 189 ARG A CA 1
ATOM 1482 C C . ARG A 1 189 ? -10.621 0.560 8.040 1.00 90.19 189 ARG A C 1
ATOM 1484 O O . ARG A 1 189 ? -11.301 -0.346 8.512 1.00 90.19 189 ARG A O 1
ATOM 1491 N N . ASN A 1 190 ? -9.738 0.356 7.066 1.00 90.81 190 ASN A N 1
ATOM 1492 C CA . ASN A 1 190 ? -9.340 -0.991 6.674 1.00 90.81 190 ASN A CA 1
ATOM 1493 C C . ASN A 1 190 ? -8.188 -1.428 7.578 1.00 90.81 190 ASN A C 1
ATOM 1495 O O . ASN A 1 190 ? -7.179 -0.732 7.637 1.00 90.81 190 ASN A O 1
ATOM 1499 N N . LEU A 1 191 ? -8.368 -2.542 8.274 1.00 89.31 191 LEU A N 1
ATOM 1500 C CA . LEU A 1 191 ? -7.389 -3.145 9.167 1.00 89.31 191 LEU A CA 1
ATOM 1501 C C . LEU A 1 191 ? -7.008 -4.522 8.624 1.00 89.31 191 LEU A C 1
ATOM 1503 O O . LEU A 1 191 ? -7.837 -5.237 8.048 1.00 89.31 191 LEU A O 1
ATOM 1507 N N . GLU A 1 192 ? -5.736 -4.874 8.758 1.00 84.06 192 GLU A N 1
ATOM 1508 C CA . GLU A 1 192 ? -5.218 -6.141 8.252 1.00 84.06 192 GLU A CA 1
ATOM 1509 C C . GLU A 1 192 ? -5.811 -7.293 9.074 1.00 84.06 192 GLU A C 1
ATOM 1511 O O . GLU A 1 192 ? -5.914 -7.218 10.294 1.00 84.06 192 GLU A O 1
ATOM 1516 N N . GLY A 1 193 ? -6.293 -8.345 8.409 1.00 85.19 193 GLY A N 1
ATOM 1517 C CA . GLY A 1 193 ? -6.974 -9.473 9.061 1.00 85.19 193 GLY A CA 1
ATOM 1518 C C . GLY A 1 193 ? -8.410 -9.188 9.534 1.00 85.19 193 GLY A C 1
ATOM 1519 O O . GLY A 1 193 ? -9.256 -10.073 9.429 1.00 85.19 193 GLY A O 1
ATOM 1520 N N . ALA A 1 194 ? -8.721 -7.965 9.973 1.00 86.69 194 ALA A N 1
ATOM 1521 C CA . ALA A 1 194 ? -10.054 -7.577 10.458 1.00 86.69 194 ALA A CA 1
ATOM 1522 C C . ALA A 1 194 ? -10.981 -6.993 9.369 1.00 86.69 194 ALA A C 1
ATOM 1524 O O . ALA A 1 194 ? -12.203 -6.966 9.523 1.00 86.69 194 ALA A O 1
ATOM 1525 N N . GLY A 1 195 ? -10.424 -6.538 8.244 1.00 90.88 195 GLY A N 1
ATOM 1526 C CA . GLY A 1 195 ? -11.183 -5.929 7.154 1.00 90.88 195 GLY A CA 1
ATOM 1527 C C . GLY A 1 195 ? -11.643 -4.507 7.479 1.00 90.88 195 GLY A C 1
ATOM 1528 O O . GLY A 1 195 ? -10.943 -3.738 8.134 1.00 90.88 195 GLY A O 1
ATOM 1529 N N . ARG A 1 196 ? -12.821 -4.111 6.980 1.00 93.25 196 ARG A N 1
ATOM 1530 C CA . ARG A 1 196 ? -13.352 -2.754 7.193 1.00 93.25 196 ARG A CA 1
ATOM 1531 C C . ARG A 1 196 ? -14.033 -2.642 8.553 1.00 93.25 196 ARG A C 1
ATOM 1533 O O . ARG A 1 196 ? -15.189 -3.035 8.695 1.00 93.25 196 ARG A O 1
ATOM 1540 N N . VAL A 1 197 ? -13.343 -2.025 9.501 1.00 94.69 197 VAL A N 1
ATOM 1541 C CA . VAL A 1 197 ? -13.839 -1.752 10.849 1.00 94.69 197 VAL A CA 1
ATOM 1542 C C . VAL A 1 197 ? -14.466 -0.361 10.899 1.00 94.69 197 VAL A C 1
ATOM 1544 O O . VAL A 1 197 ? -13.918 0.617 10.388 1.00 94.69 197 VAL A O 1
ATOM 1547 N N . THR A 1 198 ? -15.662 -0.282 11.475 1.00 96.38 198 THR A N 1
ATOM 1548 C CA . THR A 1 198 ? -16.344 0.983 11.767 1.00 96.38 198 THR A CA 1
ATOM 1549 C C . THR A 1 198 ? -15.761 1.590 13.037 1.00 96.38 198 THR A C 1
ATOM 1551 O O . THR A 1 198 ? -15.522 0.853 13.987 1.00 96.38 198 THR A O 1
ATOM 1554 N N . MET A 1 199 ? -15.538 2.902 13.059 1.00 95.69 199 MET A N 1
ATOM 1555 C CA . MET A 1 199 ? -15.008 3.586 14.237 1.00 95.69 199 MET A CA 1
ATOM 1556 C C . MET A 1 199 ? -15.455 5.045 14.320 1.00 95.69 199 MET A C 1
ATOM 1558 O O . MET A 1 199 ? -15.775 5.665 13.302 1.00 95.69 199 MET A O 1
ATOM 1562 N N . CYS A 1 200 ? -15.420 5.594 15.526 1.00 96.00 200 CYS A N 1
ATOM 1563 C CA . CYS A 1 200 ? -15.541 7.023 15.793 1.00 96.00 200 CYS A CA 1
ATOM 1564 C C . CYS A 1 200 ? -14.593 7.404 16.933 1.00 96.00 200 CYS A C 1
ATOM 1566 O O . CYS A 1 200 ? -14.112 6.538 17.660 1.00 96.00 200 CYS A O 1
ATOM 1568 N N . GLY A 1 201 ? -14.324 8.692 17.101 1.00 93.56 201 GLY A N 1
ATOM 1569 C CA . GLY A 1 201 ? -13.483 9.154 18.194 1.00 93.56 201 GLY A CA 1
ATOM 1570 C C . GLY A 1 201 ? -13.543 10.659 18.379 1.00 93.56 201 GLY A C 1
ATOM 1571 O O . GLY A 1 201 ? -14.057 11.372 17.517 1.00 93.56 201 GLY A O 1
ATOM 1572 N N . PHE A 1 202 ? -13.024 11.123 19.509 1.00 93.19 202 PHE A N 1
ATOM 1573 C CA . PHE A 1 202 ? -12.994 12.533 19.886 1.00 93.19 202 PHE A CA 1
ATOM 1574 C C . PHE A 1 202 ? -11.687 12.889 20.612 1.00 93.19 202 PHE A C 1
ATOM 1576 O O . PHE A 1 202 ? -11.028 11.994 21.149 1.00 93.19 202 PHE A O 1
ATOM 1583 N N . PRO A 1 203 ? -11.282 14.170 20.626 1.00 94.56 203 PRO A N 1
ATOM 1584 C CA . PRO A 1 203 ? -10.050 14.607 21.279 1.00 94.56 203 PRO A CA 1
ATOM 1585 C C . PRO A 1 203 ? -10.016 14.287 22.782 1.00 94.56 203 PRO A C 1
ATOM 1587 O O . PRO A 1 203 ? -10.988 14.501 23.504 1.00 94.56 203 PRO A O 1
ATOM 1590 N N . ALA A 1 204 ? -8.876 13.820 23.290 1.00 84.56 204 ALA A N 1
ATOM 1591 C CA . ALA A 1 204 ? -8.721 13.405 24.685 1.00 84.56 204 ALA A CA 1
ATOM 1592 C C . ALA A 1 204 ? -8.943 14.547 25.690 1.00 84.56 204 ALA A C 1
ATOM 1594 O O . ALA A 1 204 ? -9.455 14.328 26.788 1.00 84.56 204 ALA A O 1
ATOM 1595 N N . ASN A 1 205 ? -8.629 15.784 25.303 1.00 87.12 205 ASN A N 1
ATOM 1596 C CA . ASN A 1 205 ? -8.889 16.979 26.107 1.00 87.12 205 ASN A CA 1
ATOM 1597 C C . ASN A 1 205 ? -10.387 17.332 26.230 1.00 87.12 205 ASN A C 1
ATOM 1599 O O . ASN A 1 205 ? -10.735 18.167 27.062 1.00 87.12 205 ASN A O 1
ATOM 1603 N N . GLU A 1 206 ? -11.266 16.697 25.450 1.00 90.62 206 GLU A N 1
ATOM 1604 C CA . GLU A 1 206 ? -12.725 16.870 25.499 1.00 90.62 206 GLU A CA 1
ATOM 1605 C C . GLU A 1 206 ? -13.428 15.743 26.279 1.00 90.62 206 GLU A C 1
ATOM 1607 O O . GLU A 1 206 ? -14.656 15.722 26.363 1.00 90.62 206 GLU A O 1
ATOM 1612 N N . LEU A 1 207 ? -12.677 14.822 26.904 1.00 84.38 207 LEU A N 1
ATOM 1613 C CA . LEU A 1 207 ? -13.227 13.655 27.606 1.00 84.38 207 LEU A CA 1
ATOM 1614 C C . LEU A 1 207 ? -14.352 14.003 28.582 1.00 84.38 207 LEU A C 1
ATOM 1616 O O . LEU A 1 207 ? -15.379 13.329 28.592 1.00 84.38 207 LEU A O 1
ATOM 1620 N N . GLY A 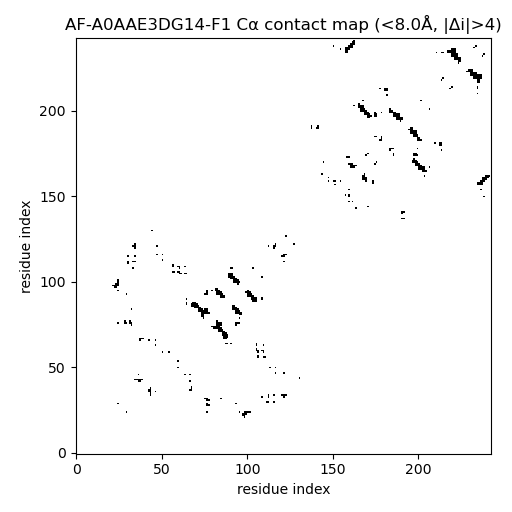1 208 ? -14.184 15.064 29.374 1.00 80.25 208 GLY A N 1
ATOM 1621 C CA . GLY A 1 208 ? -15.204 15.488 30.332 1.00 80.25 208 GLY A CA 1
ATOM 1622 C C . GLY A 1 208 ? -16.549 15.785 29.666 1.00 80.25 208 GLY A C 1
ATOM 1623 O O . GLY A 1 208 ? -17.580 15.330 30.147 1.00 80.25 208 GLY A O 1
ATOM 1624 N N . GLU A 1 209 ? -16.549 16.482 28.527 1.00 88.44 209 GLU A N 1
ATOM 1625 C CA . GLU A 1 209 ? -17.782 16.824 27.811 1.00 88.44 209 GLU A CA 1
ATOM 1626 C C . GLU A 1 209 ? -18.486 15.575 27.264 1.00 88.44 209 GLU A C 1
ATOM 1628 O O . GLU A 1 209 ? -19.700 15.422 27.419 1.00 88.44 209 GLU A O 1
ATOM 1633 N N . TYR A 1 210 ? -17.734 14.662 26.645 1.00 87.31 210 TYR A N 1
ATOM 1634 C CA . TYR A 1 210 ? -18.308 13.443 26.069 1.00 87.31 210 TYR A CA 1
ATOM 1635 C C . TYR A 1 210 ? -18.779 12.454 27.133 1.00 87.31 210 TYR A C 1
ATOM 1637 O O . TYR A 1 210 ? -19.822 11.827 26.954 1.00 87.31 210 TYR A O 1
ATOM 1645 N N . VAL A 1 211 ? -18.075 12.346 28.261 1.00 82.88 211 VAL A N 1
ATOM 1646 C CA . VAL A 1 211 ? -18.520 11.522 29.392 1.00 82.88 211 VAL A CA 1
ATOM 1647 C C . VAL A 1 211 ? -19.841 12.043 29.949 1.00 82.88 211 VAL A C 1
ATOM 1649 O O . VAL A 1 211 ? -20.741 11.241 30.188 1.00 82.88 211 VAL A O 1
ATOM 1652 N N . GLU A 1 212 ? -20.008 13.359 30.103 1.00 83.44 212 GLU A N 1
ATOM 1653 C CA . GLU A 1 212 ? -21.278 13.925 30.572 1.00 83.44 212 GLU A CA 1
ATOM 1654 C C . GLU A 1 212 ? -22.429 13.659 29.591 1.00 83.44 212 GLU A C 1
ATOM 1656 O O . GLU A 1 212 ? -23.506 13.251 30.020 1.00 83.44 212 GLU A O 1
ATOM 1661 N N . LYS A 1 213 ? -22.199 13.763 28.275 1.00 83.94 213 LYS A N 1
ATOM 1662 C CA . LYS A 1 213 ? -23.201 13.368 27.264 1.00 83.94 213 LYS A CA 1
ATOM 1663 C C . LYS A 1 213 ? -23.564 11.885 27.359 1.00 83.94 213 LYS A C 1
ATOM 1665 O O . LYS A 1 213 ? -24.736 11.523 27.274 1.00 83.94 213 LYS A O 1
ATOM 1670 N N . LEU A 1 214 ? -22.574 11.016 27.573 1.00 80.62 214 LEU A N 1
ATOM 1671 C CA . LEU A 1 214 ? -22.817 9.588 27.760 1.00 80.62 214 LEU A CA 1
ATOM 1672 C C . LEU A 1 214 ? -23.632 9.309 29.034 1.00 80.62 214 LEU A C 1
ATOM 1674 O O . LEU A 1 214 ? -24.485 8.425 28.993 1.00 80.62 214 LEU A O 1
ATOM 1678 N N . ARG A 1 215 ? -23.463 10.083 30.124 1.00 73.88 215 ARG A N 1
ATOM 1679 C CA . ARG A 1 215 ? -24.255 9.927 31.371 1.00 73.88 215 ARG A CA 1
ATOM 1680 C C . ARG A 1 215 ? -25.755 10.046 31.159 1.00 73.88 215 ARG A C 1
ATOM 1682 O O . ARG A 1 215 ? -26.516 9.457 31.922 1.00 73.88 215 ARG A O 1
ATOM 1689 N N . GLU A 1 216 ? -26.187 10.827 30.174 1.00 77.50 216 GLU A N 1
ATOM 1690 C CA . GLU A 1 216 ? -27.611 11.070 29.936 1.00 77.50 216 GLU A CA 1
ATOM 1691 C C . GLU A 1 216 ? -28.342 9.816 29.439 1.00 77.50 216 GLU A C 1
ATOM 1693 O O . GLU A 1 216 ? -29.538 9.654 29.690 1.00 77.50 216 GLU A O 1
ATOM 1698 N N . LYS A 1 217 ? -27.628 8.928 28.738 1.00 72.12 217 LYS A N 1
ATOM 1699 C CA . LYS A 1 217 ? -28.202 7.770 28.032 1.00 72.12 217 LYS A CA 1
ATOM 1700 C C . LYS A 1 217 ? -27.655 6.429 28.510 1.00 72.12 217 LYS A C 1
ATOM 1702 O O . LYS A 1 217 ? -28.336 5.413 28.382 1.00 72.12 217 LYS A O 1
ATOM 1707 N N . HIS A 1 218 ? -26.468 6.434 29.105 1.00 68.00 218 HIS A N 1
ATOM 1708 C CA . HIS A 1 218 ? -25.736 5.253 29.545 1.00 68.00 218 HIS A CA 1
ATOM 1709 C C . HIS A 1 218 ? -25.437 5.363 31.041 1.00 68.00 218 HIS A C 1
ATOM 1711 O O . HIS A 1 218 ? -25.143 6.436 31.572 1.00 68.00 218 HIS A O 1
ATOM 1717 N N . ARG A 1 219 ? -25.527 4.244 31.765 1.00 55.81 219 ARG A N 1
ATOM 1718 C CA . ARG A 1 219 ? -25.170 4.226 33.190 1.00 55.81 219 ARG A CA 1
ATOM 1719 C C . ARG A 1 219 ? -23.655 4.409 33.308 1.00 55.81 219 ARG A C 1
ATOM 1721 O O . ARG A 1 219 ? -22.919 3.815 32.548 1.00 55.81 219 ARG A O 1
ATOM 1728 N N . ILE A 1 220 ? -23.180 5.198 34.269 1.00 54.84 220 ILE A N 1
ATOM 1729 C CA . ILE A 1 220 ? -21.741 5.386 34.527 1.00 54.84 220 ILE A CA 1
ATOM 1730 C C . ILE A 1 220 ? -21.431 4.930 35.953 1.00 54.84 220 ILE A C 1
ATOM 1732 O O . ILE A 1 220 ? -22.125 5.329 36.889 1.00 54.84 220 ILE A O 1
ATOM 1736 N N . ARG A 1 221 ? -20.419 4.081 36.132 1.00 43.53 221 ARG A N 1
ATOM 1737 C CA . ARG A 1 221 ? -19.803 3.700 37.403 1.00 43.53 221 ARG A CA 1
ATOM 1738 C C . ARG A 1 221 ? -18.477 4.473 37.577 1.00 43.53 221 ARG A C 1
ATOM 1740 O O . ARG A 1 221 ? -17.917 5.048 36.664 1.00 43.53 221 ARG A O 1
ATOM 1747 N N . THR A 1 222 ? -17.986 4.624 38.787 1.00 40.28 222 THR A N 1
ATOM 1748 C CA . THR A 1 222 ? -16.651 5.200 39.006 1.00 40.28 222 THR A CA 1
ATOM 1749 C C . THR A 1 222 ? -15.986 4.341 40.054 1.00 40.28 222 THR A C 1
ATOM 1751 O O . THR A 1 222 ? -16.652 3.940 41.013 1.00 40.28 222 THR A O 1
ATOM 1754 N N . ALA A 1 223 ? -14.712 4.033 39.860 1.00 40.38 223 ALA A N 1
ATOM 1755 C CA . ALA A 1 223 ? -13.939 3.206 40.771 1.00 40.38 223 ALA A CA 1
ATOM 1756 C C . ALA A 1 223 ? -12.704 3.986 41.228 1.00 40.38 223 ALA A C 1
ATOM 1758 O O . ALA A 1 223 ? -12.138 4.780 40.480 1.00 40.38 223 ALA A O 1
ATOM 1759 N N . TRP A 1 224 ? -12.335 3.789 42.485 1.00 38.72 224 TRP A N 1
ATOM 1760 C CA . TRP A 1 224 ? -11.127 4.337 43.086 1.00 38.72 224 TRP A CA 1
ATOM 1761 C C . TRP A 1 224 ? -10.107 3.204 43.187 1.00 38.72 224 TRP A C 1
ATOM 1763 O O . TRP A 1 224 ? -10.448 2.135 43.697 1.00 38.72 224 TRP A O 1
ATOM 1773 N N . ASP A 1 225 ? -8.895 3.421 42.683 1.00 45.06 225 ASP A N 1
ATOM 1774 C CA . ASP A 1 225 ? -7.792 2.466 42.811 1.00 45.06 225 ASP A CA 1
ATOM 1775 C C . ASP A 1 225 ? -6.985 2.813 44.070 1.00 45.06 225 ASP A C 1
ATOM 1777 O O . ASP A 1 225 ? -6.339 3.861 44.144 1.00 45.06 225 ASP A O 1
ATOM 1781 N N . GLU A 1 226 ? -7.054 1.946 45.084 1.00 40.53 226 GLU A N 1
ATOM 1782 C CA . GLU A 1 226 ? -6.361 2.151 46.362 1.00 40.53 226 GLU A CA 1
ATOM 1783 C C . GLU A 1 226 ? -4.832 2.011 46.262 1.00 40.53 226 GLU A C 1
ATOM 1785 O O . GLU A 1 226 ? -4.134 2.567 47.106 1.00 40.53 226 GLU A O 1
ATOM 1790 N N . GLU A 1 227 ? -4.294 1.311 45.256 1.00 42.88 227 GLU A N 1
ATOM 1791 C CA . GLU A 1 227 ? -2.842 1.174 45.064 1.00 42.88 227 GLU A CA 1
ATOM 1792 C C . GLU A 1 227 ? -2.233 2.386 44.352 1.00 42.88 227 GLU A C 1
ATOM 1794 O O . GLU A 1 227 ? -1.068 2.714 44.592 1.00 42.88 227 GLU A O 1
ATOM 1799 N N . LYS A 1 228 ? -3.004 3.055 43.486 1.00 48.44 228 LYS A N 1
ATOM 1800 C CA . LYS A 1 228 ? -2.529 4.189 42.673 1.00 48.44 228 LYS A CA 1
ATOM 1801 C C . LYS A 1 228 ? -2.949 5.568 43.184 1.00 48.44 228 LYS A C 1
ATOM 1803 O O . LYS A 1 228 ? -2.426 6.557 42.688 1.00 48.44 228 LYS A O 1
ATOM 1808 N N . GLU A 1 229 ? -3.856 5.638 44.160 1.00 39.53 229 GLU A N 1
ATOM 1809 C CA . GLU A 1 229 ? -4.425 6.888 44.698 1.00 39.53 229 GLU A CA 1
ATOM 1810 C C . GLU A 1 229 ? -5.033 7.819 43.621 1.00 39.53 229 GLU A C 1
ATOM 1812 O O . GLU A 1 229 ? -4.958 9.046 43.718 1.00 39.53 229 GLU A O 1
ATOM 1817 N N . GLU A 1 230 ? -5.676 7.251 42.597 1.00 35.34 230 GLU A N 1
ATOM 1818 C CA . GLU A 1 230 ? -6.280 8.006 41.490 1.00 35.34 230 GLU A CA 1
ATOM 1819 C C . GLU A 1 230 ? -7.765 7.650 41.269 1.00 35.34 230 GLU A C 1
ATOM 1821 O O . GLU A 1 230 ? -8.211 6.514 41.461 1.00 35.34 230 GLU A O 1
ATOM 1826 N N . TRP A 1 231 ? -8.557 8.653 40.864 1.00 39.56 231 TRP A N 1
ATOM 1827 C CA . TRP A 1 231 ? -9.972 8.493 40.509 1.00 39.56 231 TRP A CA 1
ATOM 1828 C C . TRP A 1 231 ? -10.117 8.014 39.061 1.00 39.56 231 TRP A C 1
ATOM 1830 O O . TRP A 1 231 ? -9.690 8.713 38.143 1.00 39.56 231 TRP A O 1
ATOM 1840 N N . TYR A 1 232 ? -10.823 6.900 38.846 1.00 40.38 232 TYR A N 1
ATOM 1841 C CA . TYR A 1 232 ? -11.215 6.431 37.515 1.00 40.38 232 TYR A CA 1
ATOM 1842 C C . TYR A 1 232 ? -12.697 6.731 37.227 1.00 40.38 232 TYR A C 1
ATOM 1844 O O . TYR A 1 232 ? -13.589 6.455 38.040 1.00 40.38 232 TYR A O 1
ATOM 1852 N N . PHE A 1 233 ? -12.978 7.279 36.039 1.00 38.03 233 PHE A N 1
ATOM 1853 C CA . PHE A 1 233 ? -14.333 7.557 35.546 1.00 38.03 233 PHE A CA 1
ATOM 1854 C C . PHE A 1 233 ? -14.754 6.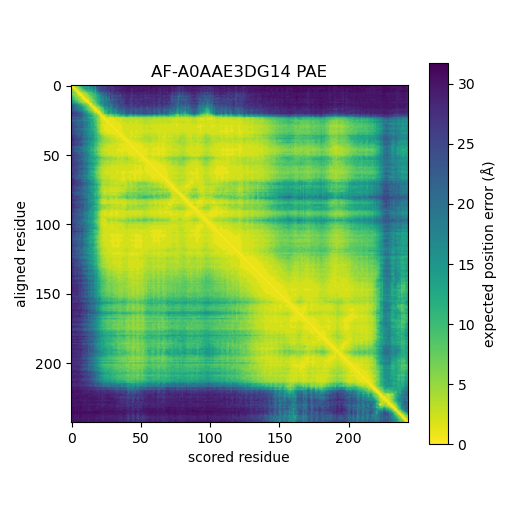495 34.525 1.00 38.03 233 PHE A C 1
ATOM 1856 O O . PHE A 1 233 ? -14.022 6.249 33.575 1.00 38.03 233 PHE A O 1
ATOM 1863 N N . SER A 1 234 ? -15.920 5.864 34.697 1.00 36.38 234 SER A N 1
ATOM 1864 C CA . SER A 1 234 ? -16.265 4.637 33.970 1.00 36.38 234 SER A CA 1
ATOM 1865 C C . SER A 1 234 ? -17.717 4.665 33.472 1.00 36.38 234 SER A C 1
ATOM 1867 O O . SER A 1 234 ? -18.642 4.620 34.257 1.00 36.38 234 SER A O 1
ATOM 1869 N N . VAL A 1 235 ? -18.019 4.770 32.174 1.00 41.06 235 VAL A N 1
ATOM 1870 C CA . VAL A 1 235 ? -19.422 4.763 31.669 1.00 41.06 235 VAL A CA 1
ATOM 1871 C C . VAL A 1 235 ? -19.986 3.325 31.691 1.00 41.06 235 VAL A C 1
ATOM 1873 O O . VAL A 1 235 ? -20.319 2.761 30.664 1.00 41.06 235 VAL A O 1
ATOM 1876 N N . VAL A 1 236 ? -19.989 2.703 32.874 1.00 38.09 236 VAL A N 1
ATOM 1877 C CA . VAL A 1 236 ? -19.792 1.262 33.087 1.00 38.09 236 VAL A CA 1
ATOM 1878 C C . VAL A 1 236 ? -18.473 0.828 32.432 1.00 38.09 236 VAL A C 1
ATOM 1880 O O . VAL A 1 236 ? -18.393 0.623 31.235 1.00 38.09 236 VAL A O 1
ATOM 1883 N N . ASP A 1 237 ? -17.428 0.878 33.256 1.00 35.62 237 ASP A N 1
ATOM 1884 C CA . ASP A 1 237 ? -16.025 0.470 33.093 1.00 35.62 237 ASP A CA 1
ATOM 1885 C C . ASP A 1 237 ? -15.343 0.766 31.739 1.00 35.62 237 ASP A C 1
ATOM 1887 O O . ASP A 1 237 ? -14.908 -0.099 30.989 1.00 35.62 237 ASP A O 1
ATOM 1891 N N . VAL A 1 238 ? -15.112 2.067 31.504 1.00 35.53 238 VAL A N 1
ATOM 1892 C CA . VAL A 1 238 ? -14.012 2.536 30.647 1.00 35.53 238 VAL A CA 1
ATOM 1893 C C . VAL A 1 238 ? -12.697 2.092 31.285 1.00 35.53 238 VAL A C 1
ATOM 1895 O O . VAL A 1 238 ? -12.220 2.700 32.245 1.00 35.53 238 VAL A O 1
ATOM 1898 N N . VAL A 1 239 ? -12.090 1.043 30.737 1.00 37.09 239 VAL A N 1
ATOM 1899 C CA . VAL A 1 239 ? -10.654 0.825 30.884 1.00 37.09 239 VAL A CA 1
ATOM 1900 C C . VAL A 1 239 ? -9.967 1.876 30.016 1.00 37.09 239 VAL A C 1
ATOM 1902 O O . VAL A 1 239 ? -9.732 1.673 28.828 1.00 37.09 239 VAL A O 1
ATOM 1905 N N . ALA A 1 240 ? -9.642 3.024 30.607 1.00 34.97 240 ALA A N 1
ATOM 1906 C CA . ALA A 1 240 ? -8.544 3.816 30.085 1.00 34.97 240 ALA A CA 1
ATOM 1907 C C . ALA A 1 240 ? -7.270 3.032 30.419 1.00 34.97 240 ALA A C 1
ATOM 1909 O O . ALA A 1 240 ? -6.776 3.092 31.547 1.00 34.97 240 ALA A O 1
ATOM 1910 N N . VAL A 1 241 ? -6.751 2.253 29.466 1.00 33.47 241 VAL A N 1
ATOM 1911 C CA . VAL A 1 241 ? -5.348 1.841 29.531 1.00 33.47 241 VAL A CA 1
ATOM 1912 C C . VAL A 1 241 ? -4.539 3.107 29.256 1.00 33.47 241 VAL A C 1
ATOM 1914 O O . VAL A 1 241 ? -4.225 3.425 28.114 1.00 33.47 241 VAL A O 1
ATOM 1917 N N . LEU A 1 242 ? -4.270 3.884 30.305 1.00 30.28 242 LEU A N 1
ATOM 1918 C CA . LEU A 1 242 ? -3.180 4.849 30.279 1.00 30.28 242 LEU A CA 1
ATOM 1919 C C . LEU A 1 242 ? -1.889 4.025 30.290 1.00 30.28 242 LEU A C 1
ATOM 1921 O O . LEU A 1 242 ? -1.543 3.436 31.316 1.00 30.28 242 LEU A O 1
ATOM 1925 N N . THR A 1 243 ? -1.227 3.926 29.140 1.00 31.12 243 THR A N 1
ATOM 1926 C CA . THR A 1 243 ? 0.204 3.594 29.087 1.00 31.12 243 THR A CA 1
ATOM 1927 C C . THR A 1 243 ? 1.034 4.836 29.344 1.00 31.12 243 THR A C 1
ATOM 1929 O O . THR A 1 243 ? 0.704 5.869 28.715 1.00 31.12 243 THR A O 1
#

Mean predicted aligned error: 11.08 Å

Radius of gyration: 31.31 Å; Cα contacts (8 Å, |Δi|>4): 322; chains: 1; bounding box: 110×37×80 Å

Nearest PDB structures (foldseek):
  5yk4-assembly1_A  TM=7.429E-01  e=8.561E-06  Neisseria gonorrhoeae FA 1090
  1wbd-assembly1_A  TM=6.362E-01  e=3.324E-06  Escherichia coli
  1wb9-assembly1_A  TM=6.238E-01  e=5.335E-06  Escherichia coli
  5x9w-assembly1_B  TM=7.431E-01  e=3.754E-05  Neisseria gonorrhoeae FA 1090
  1wbb-assembly1_A  TM=6.346E-01  e=1.458E-05  Escherichia coli

InterPro domains:
  IPR007695 DNA mismatch repair protein MutS-like, N-terminal [PF01624] (145-217)
  IPR016151 DNA mismatch repair protein MutS, N-terminal [G3DSA:3.40.1170.10] (131-230)
  IPR016151 DNA mismatch repair protein MutS, N-terminal [SSF55271] (144-230)

Organism: NCBI:txid3064195